Protein AF-A0A955UAY0-F1 (afdb_monomer_lite)

Sequence (227 aa):
MRVPITPDILQTLHHYRTRTGVGSIRLLKGKKDAPVYLTPKHIESWLSGRVKTAPHKHLEYVLDQWSHLPQWDFVSVTHEHVRDMQAQSTRTKVGPRVLLQTMPDKPDGLEHYTIEAWMSGRSRTARKDHLDCVLGCWSALPAANRVRYLKSGYREITKAQHDRLHALKAQSGLGPNAVMRGAKDAPSGLGSETIKGWMAGTIQSARPAHLHYVLNRWEALRKTPGA

Structure (mmCIF, N/CA/C/O backbone):
data_AF-A0A955UAY0-F1
#
_entry.id   AF-A0A955UAY0-F1
#
loop_
_atom_site.group_PDB
_atom_site.id
_atom_site.type_symbol
_atom_site.label_atom_id
_atom_site.label_alt_id
_atom_site.label_comp_id
_atom_site.label_asym_id
_atom_site.label_entity_id
_atom_site.label_seq_id
_atom_site.pdbx_PDB_ins_code
_atom_site.Cartn_x
_atom_site.Cartn_y
_atom_site.Cartn_z
_atom_site.occupancy
_atom_site.B_iso_or_equiv
_atom_site.auth_seq_id
_atom_site.auth_comp_id
_atom_site.auth_asym_id
_atom_site.auth_atom_id
_atom_site.pdbx_PDB_model_num
ATOM 1 N N . MET A 1 1 ? 23.868 -23.210 -25.122 1.00 94.75 1 MET A N 1
ATOM 2 C CA . MET A 1 1 ? 24.262 -22.305 -26.223 1.00 94.75 1 MET A CA 1
ATOM 3 C C . MET A 1 1 ? 24.063 -20.856 -25.789 1.00 94.75 1 MET A C 1
ATOM 5 O O . MET A 1 1 ? 23.019 -20.552 -25.213 1.00 94.75 1 MET A O 1
ATOM 9 N N . ARG A 1 2 ? 25.063 -19.989 -25.991 1.00 97.94 2 ARG A N 1
ATOM 10 C CA . ARG A 1 2 ? 24.933 -18.536 -25.783 1.00 97.94 2 ARG A CA 1
ATOM 11 C C . ARG A 1 2 ? 24.664 -17.868 -27.126 1.00 97.94 2 ARG A C 1
ATOM 13 O O . ARG A 1 2 ? 25.197 -18.320 -28.131 1.00 97.94 2 ARG A O 1
ATOM 20 N N . VAL A 1 3 ? 23.870 -16.808 -27.117 1.00 98.06 3 VAL A N 1
ATOM 21 C CA . VAL A 1 3 ? 23.545 -15.995 -28.293 1.00 98.06 3 VAL A CA 1
ATOM 22 C C . VAL A 1 3 ? 23.971 -14.546 -28.054 1.00 98.06 3 VAL A C 1
ATOM 24 O O . VAL A 1 3 ? 23.985 -14.105 -26.894 1.00 98.06 3 VAL A O 1
ATOM 27 N N . PRO A 1 4 ? 24.362 -13.808 -29.106 1.00 98.31 4 PRO A N 1
ATOM 28 C CA . PRO A 1 4 ? 24.635 -12.382 -28.994 1.00 98.31 4 PRO A CA 1
ATOM 29 C C . PRO A 1 4 ? 23.350 -11.610 -28.673 1.00 98.31 4 PRO A C 1
ATOM 31 O O . PRO A 1 4 ? 22.280 -11.917 -29.190 1.00 98.31 4 PRO A O 1
ATOM 34 N N . ILE A 1 5 ? 23.465 -10.592 -27.821 1.00 98.31 5 ILE A N 1
ATOM 35 C CA . ILE A 1 5 ? 22.396 -9.619 -27.578 1.00 98.31 5 ILE A CA 1
ATOM 36 C C . ILE A 1 5 ? 22.589 -8.515 -28.609 1.00 98.31 5 ILE A C 1
ATOM 38 O O . ILE A 1 5 ? 23.419 -7.623 -28.429 1.00 98.31 5 ILE A O 1
ATOM 42 N N . THR A 1 6 ? 21.889 -8.637 -29.731 1.00 98.19 6 THR A N 1
ATOM 43 C CA . THR A 1 6 ? 21.946 -7.654 -30.813 1.00 98.19 6 THR A CA 1
ATOM 44 C C . THR A 1 6 ? 21.265 -6.343 -30.392 1.00 98.19 6 THR A C 1
ATOM 46 O O . THR A 1 6 ? 20.475 -6.339 -29.440 1.00 98.19 6 THR A O 1
ATOM 49 N N . PRO A 1 7 ? 21.536 -5.224 -31.090 1.00 98.00 7 PRO A N 1
ATOM 50 C CA . PRO A 1 7 ? 20.822 -3.967 -30.863 1.00 98.00 7 PRO A CA 1
ATOM 51 C C . PRO A 1 7 ? 19.294 -4.116 -30.916 1.00 98.00 7 PRO A C 1
ATOM 53 O O . PRO A 1 7 ? 18.610 -3.567 -30.056 1.00 98.00 7 PRO A O 1
ATOM 56 N N . A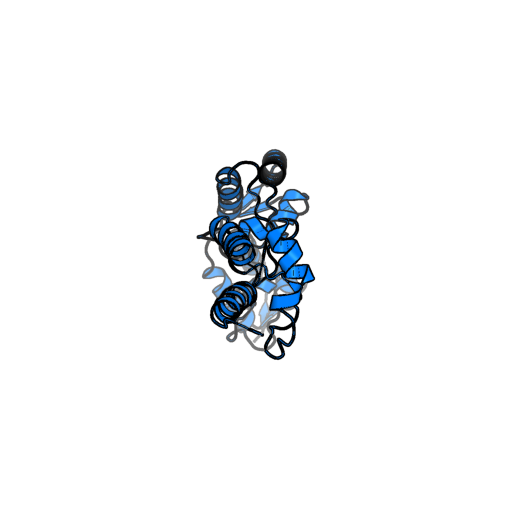SP A 1 8 ? 18.767 -4.930 -31.834 1.00 98.06 8 ASP A N 1
ATOM 57 C CA . ASP A 1 8 ? 17.320 -5.155 -31.987 1.00 98.06 8 ASP A CA 1
ATOM 58 C C . ASP A 1 8 ? 16.709 -5.875 -30.778 1.00 98.06 8 ASP A C 1
ATOM 60 O O . ASP A 1 8 ? 15.633 -5.518 -30.289 1.00 98.06 8 ASP A O 1
ATOM 64 N N . ILE A 1 9 ? 17.416 -6.870 -30.234 1.00 98.00 9 ILE A N 1
ATOM 65 C CA . ILE A 1 9 ? 16.999 -7.564 -29.009 1.00 98.00 9 ILE A CA 1
ATOM 66 C C . ILE A 1 9 ? 17.010 -6.580 -27.841 1.00 98.00 9 ILE A C 1
ATOM 68 O O . ILE A 1 9 ? 16.064 -6.541 -27.057 1.00 98.00 9 ILE A O 1
ATOM 72 N N . LEU A 1 10 ? 18.059 -5.763 -27.725 1.00 98.12 10 LEU A N 1
ATOM 73 C CA . LEU A 1 10 ? 18.156 -4.761 -26.670 1.00 98.12 10 LEU A CA 1
ATOM 74 C C . LEU A 1 10 ? 17.007 -3.745 -26.758 1.00 98.12 10 LEU A C 1
ATOM 76 O O . LEU A 1 10 ? 16.357 -3.463 -25.749 1.00 98.12 10 LEU A O 1
ATOM 80 N N . GLN A 1 11 ? 16.703 -3.260 -27.964 1.00 97.75 11 GLN A N 1
ATOM 81 C CA . GLN A 1 11 ? 15.564 -2.383 -28.224 1.00 97.75 11 GLN A CA 1
ATOM 82 C C . GLN A 1 11 ? 14.240 -3.054 -27.841 1.00 97.75 11 GLN A C 1
ATOM 84 O O . GLN A 1 11 ? 13.404 -2.424 -27.197 1.00 97.75 11 GLN A O 1
ATOM 89 N N . THR A 1 12 ? 14.073 -4.340 -28.152 1.00 97.94 12 THR A N 1
ATOM 90 C CA . THR A 1 12 ? 12.886 -5.127 -27.784 1.00 97.94 12 THR A CA 1
ATOM 91 C C . THR A 1 12 ? 12.732 -5.250 -26.263 1.00 97.94 12 THR A C 1
ATOM 93 O O . THR A 1 12 ? 11.644 -5.036 -25.727 1.00 97.94 12 THR A O 1
ATOM 96 N N . LEU A 1 13 ? 13.819 -5.528 -25.533 1.00 97.88 13 LEU A N 1
ATOM 97 C CA . LEU A 1 13 ? 13.803 -5.597 -24.066 1.00 97.88 13 LEU A CA 1
ATOM 98 C C . LEU A 1 13 ? 13.435 -4.237 -23.449 1.00 97.88 13 LEU A C 1
ATOM 100 O O . LEU A 1 13 ? 12.614 -4.173 -22.531 1.00 97.88 13 LEU A O 1
ATOM 104 N N . HIS A 1 14 ? 13.997 -3.138 -23.967 1.00 97.69 14 HIS A N 1
ATOM 105 C CA . HIS A 1 14 ? 13.626 -1.787 -23.537 1.00 97.69 14 HIS A CA 1
ATOM 106 C C . HIS A 1 14 ? 12.174 -1.452 -23.869 1.00 97.69 14 HIS A C 1
ATOM 108 O O . HIS A 1 14 ? 11.482 -0.886 -23.024 1.00 97.69 14 HIS A O 1
ATOM 114 N N . HIS A 1 15 ? 11.699 -1.826 -25.057 1.00 96.19 15 HIS A N 1
ATOM 115 C CA . HIS A 1 15 ? 10.312 -1.640 -25.459 1.00 96.19 15 HIS A CA 1
ATOM 116 C C . HIS A 1 15 ? 9.367 -2.324 -24.469 1.00 96.19 15 HIS A C 1
ATOM 118 O O . HIS A 1 15 ? 8.485 -1.665 -23.923 1.00 96.19 15 HIS A O 1
ATOM 124 N N . TYR A 1 16 ? 9.589 -3.604 -24.153 1.00 97.56 16 TYR A N 1
ATOM 125 C CA . TYR A 1 16 ? 8.761 -4.312 -23.179 1.00 97.56 16 TYR A CA 1
ATOM 126 C C . TYR A 1 16 ? 8.840 -3.713 -21.780 1.00 97.56 16 TYR A C 1
ATOM 128 O O . TYR A 1 16 ? 7.804 -3.526 -21.137 1.00 97.56 16 TYR A O 1
ATOM 136 N N . ARG A 1 17 ? 10.042 -3.360 -21.311 1.00 95.31 17 ARG A N 1
ATOM 137 C CA . ARG A 1 17 ? 10.220 -2.708 -20.008 1.00 95.31 17 ARG A CA 1
ATOM 138 C C . ARG A 1 17 ? 9.452 -1.391 -19.927 1.00 95.31 17 ARG A C 1
ATOM 140 O O . ARG A 1 17 ? 8.858 -1.119 -18.892 1.00 95.31 17 ARG A O 1
ATOM 147 N N . THR A 1 18 ? 9.449 -0.590 -20.987 1.00 92.50 18 THR A N 1
ATOM 148 C CA . THR A 1 18 ? 8.735 0.693 -21.025 1.00 92.50 18 THR A CA 1
ATOM 149 C C . THR A 1 18 ? 7.226 0.492 -21.164 1.00 92.50 18 THR A C 1
ATOM 151 O O . THR A 1 18 ? 6.476 1.036 -20.362 1.00 92.50 18 THR A O 1
ATOM 154 N N . ARG A 1 19 ? 6.778 -0.344 -22.112 1.00 94.12 19 ARG A N 1
ATOM 155 C CA . ARG A 1 19 ? 5.358 -0.653 -22.377 1.00 94.12 19 ARG A CA 1
ATOM 156 C C . ARG A 1 19 ? 4.644 -1.217 -21.151 1.00 94.12 19 ARG A C 1
ATOM 158 O O . ARG A 1 19 ? 3.477 -0.923 -20.909 1.00 94.12 19 ARG A O 1
ATOM 165 N N . THR A 1 20 ? 5.345 -2.063 -20.403 1.00 94.56 20 THR A N 1
ATOM 166 C CA . THR A 1 20 ? 4.789 -2.749 -19.235 1.00 94.56 20 THR A CA 1
ATOM 167 C C . THR A 1 20 ? 5.208 -2.084 -17.933 1.00 94.56 20 THR A C 1
ATOM 169 O O . THR A 1 20 ? 4.676 -2.429 -16.904 1.00 94.56 20 THR A O 1
ATOM 172 N N . GLY A 1 21 ? 6.212 -1.210 -17.876 1.00 91.12 21 GLY A N 1
ATOM 173 C CA . GLY A 1 21 ? 6.780 -0.720 -16.607 1.00 91.12 21 GLY A CA 1
ATOM 174 C C . GLY A 1 21 ? 7.207 -1.804 -15.597 1.00 91.12 21 GLY A C 1
ATOM 175 O O . GLY A 1 21 ? 7.465 -1.490 -14.432 1.00 91.12 21 GLY A O 1
ATOM 176 N N . VAL A 1 22 ? 7.285 -3.081 -15.994 1.00 93.81 22 VAL A N 1
ATOM 177 C CA . VAL A 1 22 ? 7.706 -4.189 -15.130 1.00 93.81 22 VAL A CA 1
ATOM 178 C C . VAL A 1 22 ? 9.213 -4.357 -15.240 1.00 93.81 22 VAL A C 1
ATOM 180 O O . VAL A 1 22 ? 9.737 -4.777 -16.269 1.00 93.81 22 VAL A O 1
ATOM 183 N N . GLY A 1 23 ? 9.917 -4.044 -14.151 1.00 95.06 23 GLY A N 1
ATOM 184 C CA . GLY A 1 23 ? 11.354 -4.291 -14.028 1.00 95.06 23 GLY A CA 1
ATOM 185 C C . GLY A 1 23 ? 11.700 -5.773 -13.846 1.00 95.06 23 GLY A C 1
ATOM 186 O O . GLY A 1 23 ? 10.857 -6.586 -13.461 1.00 95.06 23 GLY A O 1
ATOM 187 N N . SER A 1 24 ? 12.976 -6.106 -14.045 1.00 97.62 24 SER A N 1
ATOM 188 C CA . SER A 1 24 ? 13.511 -7.476 -13.972 1.00 97.62 24 SER A CA 1
ATOM 189 C C . SER A 1 24 ? 13.177 -8.222 -12.670 1.00 97.62 24 SER A C 1
ATOM 191 O O . SER A 1 24 ? 12.874 -9.413 -12.697 1.00 97.62 24 SER A O 1
ATOM 193 N N . ILE A 1 25 ? 13.186 -7.525 -11.526 1.00 96.88 25 ILE A N 1
ATOM 194 C CA . ILE A 1 25 ? 12.847 -8.109 -10.219 1.00 96.88 25 ILE A CA 1
ATOM 195 C C . ILE A 1 25 ? 11.391 -8.578 -10.203 1.00 96.88 25 ILE A C 1
ATOM 197 O O . ILE A 1 25 ? 11.118 -9.708 -9.808 1.00 96.88 25 ILE A O 1
ATOM 201 N N . ARG A 1 26 ? 10.455 -7.722 -10.631 1.00 94.25 26 ARG A N 1
ATOM 202 C CA . ARG A 1 26 ? 9.021 -8.046 -10.627 1.00 94.25 26 ARG A CA 1
ATOM 203 C C . ARG A 1 26 ? 8.682 -9.080 -11.699 1.00 94.25 26 ARG A C 1
ATOM 205 O O . ARG A 1 26 ? 7.842 -9.927 -11.427 1.00 94.25 26 ARG A O 1
ATOM 212 N N . LEU A 1 27 ? 9.373 -9.064 -12.842 1.00 96.88 27 LEU A N 1
ATOM 213 C CA . LEU A 1 27 ? 9.208 -10.067 -13.899 1.00 96.88 27 LEU A CA 1
ATOM 214 C C . LEU A 1 27 ? 9.460 -11.495 -13.388 1.00 96.88 27 LEU A C 1
ATOM 216 O O . LEU A 1 27 ? 8.712 -12.410 -13.717 1.00 96.88 27 LEU A O 1
ATOM 220 N N . LEU A 1 28 ? 10.495 -11.683 -12.561 1.00 97.56 28 LEU A N 1
ATOM 221 C CA . LEU A 1 28 ? 10.885 -13.003 -12.047 1.00 97.56 28 LEU A CA 1
ATOM 222 C C . LEU A 1 28 ? 10.271 -13.351 -10.680 1.00 97.56 28 LEU A C 1
ATOM 224 O O . LEU A 1 28 ? 10.412 -14.481 -10.209 1.00 97.56 28 LEU A O 1
ATOM 228 N N . LYS A 1 29 ? 9.609 -12.404 -10.006 1.00 96.31 29 LYS A N 1
ATOM 229 C CA . LYS A 1 29 ? 9.108 -12.601 -8.639 1.00 96.31 29 LYS A CA 1
ATOM 230 C C . LYS A 1 29 ? 8.057 -13.717 -8.603 1.00 96.31 29 LYS A C 1
ATOM 232 O O . LYS A 1 29 ? 6.986 -13.588 -9.182 1.00 96.31 29 LYS A O 1
ATOM 237 N N . GLY A 1 30 ? 8.355 -14.791 -7.868 1.00 94.50 30 GLY A N 1
ATOM 238 C CA . GLY A 1 30 ? 7.434 -15.914 -7.641 1.00 94.50 30 GLY A CA 1
ATOM 239 C C . GLY A 1 30 ? 7.331 -16.928 -8.787 1.00 94.50 30 GLY A C 1
ATOM 240 O O . GLY A 1 30 ? 6.537 -17.861 -8.685 1.00 94.50 30 GLY A O 1
ATOM 241 N N . LYS A 1 31 ? 8.126 -16.783 -9.854 1.00 96.31 31 LYS A N 1
ATOM 242 C CA . LYS A 1 31 ? 8.134 -17.698 -11.003 1.00 96.31 31 LYS A CA 1
ATOM 243 C C . LYS A 1 31 ? 8.990 -18.930 -10.707 1.00 96.31 31 LYS A C 1
ATOM 245 O O . LYS A 1 31 ? 10.198 -18.810 -10.512 1.00 96.31 31 LYS A O 1
ATOM 250 N N . LYS A 1 32 ? 8.359 -20.107 -10.629 1.00 96.56 32 LYS A N 1
ATOM 251 C CA . LYS A 1 32 ? 9.036 -21.394 -10.351 1.00 96.56 32 LYS A CA 1
ATOM 252 C C . LYS A 1 32 ? 9.636 -22.033 -11.606 1.00 96.56 32 LYS A C 1
ATOM 254 O O . LYS A 1 32 ? 10.523 -22.867 -11.501 1.00 96.56 32 LYS A O 1
ATOM 259 N N . ASP A 1 33 ? 9.133 -21.634 -12.763 1.00 97.50 33 ASP A N 1
ATOM 260 C CA . ASP A 1 33 ? 9.514 -22.052 -14.109 1.00 97.50 33 ASP A CA 1
ATOM 261 C C . ASP A 1 33 ? 10.692 -21.248 -14.685 1.00 97.50 33 ASP A C 1
ATOM 263 O O . ASP A 1 33 ? 11.147 -21.521 -15.795 1.00 97.50 33 ASP A O 1
ATOM 267 N N . ALA A 1 34 ? 11.221 -20.279 -13.929 1.00 97.88 34 ALA A N 1
ATOM 268 C CA . ALA A 1 34 ? 12.379 -19.505 -14.349 1.00 97.88 34 ALA A CA 1
ATOM 269 C C . ALA A 1 34 ? 13.600 -20.421 -14.594 1.00 97.88 34 ALA A C 1
ATOM 271 O O . ALA A 1 34 ? 13.923 -21.250 -13.736 1.00 97.88 34 ALA A O 1
ATOM 272 N N . PRO A 1 35 ? 14.322 -20.259 -15.723 1.00 97.94 35 PRO A N 1
ATOM 273 C CA . PRO A 1 35 ? 15.532 -21.021 -16.004 1.00 97.94 35 PRO A CA 1
ATOM 274 C C . PRO A 1 35 ? 16.543 -20.966 -14.854 1.00 97.94 35 PRO A C 1
ATOM 276 O O . PRO A 1 35 ? 16.760 -19.914 -14.247 1.00 97.94 35 PRO A O 1
ATOM 279 N N . VAL A 1 36 ? 17.197 -22.098 -14.576 1.00 97.00 36 VAL A N 1
ATOM 280 C CA . VAL A 1 36 ? 18.181 -22.204 -13.488 1.00 97.00 36 VAL A CA 1
ATOM 281 C C . VAL A 1 36 ? 19.265 -21.134 -13.660 1.00 97.00 36 VAL A C 1
ATOM 283 O O . VAL A 1 36 ? 19.801 -20.942 -14.750 1.00 97.00 36 VAL A O 1
ATOM 286 N N . TYR A 1 37 ? 19.585 -20.428 -12.574 1.00 97.19 37 TYR A N 1
ATOM 287 C CA . TYR A 1 37 ? 20.539 -19.309 -12.530 1.00 97.19 37 TYR A CA 1
ATOM 288 C C . TYR A 1 37 ? 20.111 -18.025 -13.257 1.00 97.19 37 TYR A C 1
ATOM 290 O O . TYR A 1 37 ? 20.871 -17.052 -13.260 1.00 97.19 37 TYR A O 1
ATOM 298 N N . LEU A 1 38 ? 18.915 -17.943 -13.844 1.00 98.19 38 LEU A N 1
ATOM 299 C CA . LEU A 1 38 ? 18.382 -16.655 -14.276 1.00 98.19 38 LEU A CA 1
ATOM 300 C C . LEU A 1 38 ? 18.074 -15.796 -13.041 1.00 98.19 38 LEU A C 1
ATOM 302 O O . LEU A 1 38 ? 17.360 -16.208 -12.134 1.00 98.19 38 LEU A O 1
ATOM 306 N N . THR A 1 39 ? 18.624 -14.584 -12.998 1.00 98.19 39 THR A N 1
ATOM 307 C CA . THR A 1 39 ? 18.418 -13.641 -11.892 1.00 98.19 39 THR A CA 1
ATOM 308 C C . THR A 1 39 ? 18.090 -12.263 -12.460 1.00 98.19 39 THR A C 1
ATOM 310 O O . THR A 1 39 ? 18.479 -11.974 -13.597 1.00 98.19 39 THR A O 1
ATOM 313 N N . PRO A 1 40 ? 17.450 -11.366 -11.687 1.00 98.38 40 PRO A N 1
ATOM 314 C CA . PRO A 1 40 ? 17.176 -10.005 -12.144 1.00 98.38 40 PRO A CA 1
ATOM 315 C C . PRO A 1 40 ? 18.438 -9.251 -12.591 1.00 98.38 40 PRO A C 1
ATOM 317 O O . PRO A 1 40 ? 18.415 -8.519 -13.576 1.00 98.38 40 PRO A O 1
ATOM 320 N N . LYS A 1 41 ? 19.579 -9.497 -11.929 1.00 98.31 41 LYS A N 1
ATOM 321 C CA . LYS A 1 41 ? 20.871 -8.876 -12.260 1.00 98.31 41 LYS A CA 1
ATOM 322 C C . LYS A 1 41 ? 21.360 -9.239 -13.665 1.00 98.31 41 LYS A C 1
ATOM 324 O O . LYS A 1 41 ? 21.996 -8.407 -14.311 1.00 98.31 41 LYS A O 1
ATOM 329 N N . HIS A 1 42 ? 21.067 -10.452 -14.143 1.00 98.56 42 HIS A N 1
ATOM 330 C CA . HIS A 1 42 ? 21.377 -10.842 -15.519 1.00 98.56 42 HIS A CA 1
ATOM 331 C C . HIS A 1 42 ? 20.609 -9.967 -16.511 1.00 98.56 42 HIS A C 1
ATOM 333 O O . HIS A 1 42 ? 21.224 -9.370 -17.388 1.00 98.56 42 HIS A O 1
ATOM 339 N N . ILE A 1 43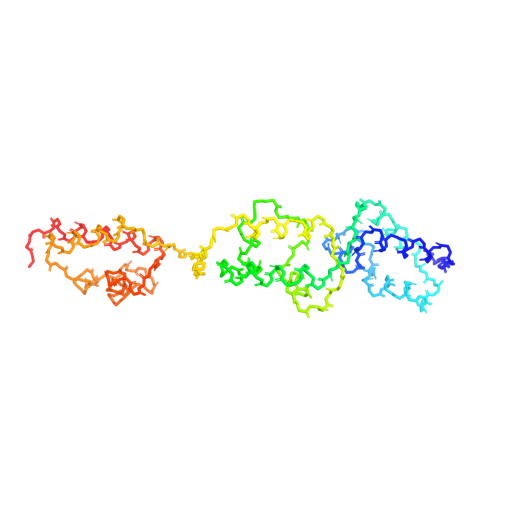 ? 19.302 -9.810 -16.294 1.00 98.50 43 ILE A N 1
ATOM 340 C CA . ILE A 1 43 ? 18.423 -9.000 -17.143 1.00 98.50 43 ILE A CA 1
ATOM 341 C C . ILE A 1 43 ? 18.850 -7.526 -17.132 1.00 98.50 43 ILE A C 1
ATOM 343 O O . ILE A 1 43 ? 18.982 -6.926 -18.195 1.00 98.50 43 ILE A O 1
ATOM 347 N N . GLU A 1 44 ? 19.143 -6.946 -15.962 1.00 98.31 44 GLU A N 1
ATOM 348 C CA . GLU A 1 44 ? 19.646 -5.563 -15.891 1.00 98.31 44 GLU A CA 1
ATOM 349 C C . GLU A 1 44 ? 20.996 -5.398 -16.602 1.00 98.31 44 GLU A C 1
ATOM 351 O O . GLU A 1 44 ? 21.228 -4.380 -17.245 1.00 98.31 44 GLU A O 1
ATOM 356 N N . SER A 1 45 ? 21.878 -6.402 -16.544 1.00 98.31 45 SER A N 1
ATOM 357 C CA . SER A 1 45 ? 23.169 -6.351 -17.248 1.00 98.31 45 SER A CA 1
ATOM 358 C C . SER A 1 45 ? 23.019 -6.426 -18.772 1.00 98.31 45 SER A C 1
ATOM 360 O O . SER A 1 45 ? 23.876 -5.907 -19.489 1.00 98.31 45 SER A O 1
ATOM 362 N N . TRP A 1 46 ? 21.957 -7.071 -19.268 1.00 98.31 46 TRP A N 1
ATOM 363 C CA . TRP A 1 46 ? 21.594 -7.064 -20.687 1.00 98.31 46 TRP A CA 1
ATOM 364 C C . TRP A 1 46 ? 21.028 -5.707 -21.090 1.00 98.31 46 TRP A C 1
ATOM 366 O O . TRP A 1 46 ? 21.531 -5.102 -22.027 1.00 98.31 46 TRP A O 1
ATOM 376 N N . LEU A 1 47 ? 20.050 -5.199 -20.331 1.00 98.06 47 LEU A N 1
ATOM 377 C CA . LEU A 1 47 ? 19.425 -3.890 -20.549 1.00 98.06 47 LEU A CA 1
ATOM 378 C C . LEU A 1 47 ? 20.428 -2.733 -20.483 1.00 98.06 47 LEU A C 1
ATOM 380 O O . LEU A 1 47 ? 20.263 -1.736 -21.170 1.00 98.06 47 LEU A O 1
ATOM 384 N N . SER A 1 48 ? 21.480 -2.843 -19.672 1.00 97.44 48 SER A N 1
ATOM 385 C CA . SER A 1 48 ? 22.528 -1.821 -19.612 1.00 97.44 48 SER A CA 1
ATOM 386 C C . SER A 1 48 ? 23.574 -1.955 -20.727 1.00 97.44 48 SER A C 1
ATOM 388 O O . SER A 1 48 ? 24.546 -1.203 -20.730 1.00 97.44 48 SER A O 1
ATOM 390 N N . GLY A 1 49 ? 23.483 -2.980 -21.583 1.00 96.81 49 GLY A N 1
ATOM 391 C CA . GLY A 1 49 ? 24.491 -3.304 -22.597 1.00 96.81 49 GLY A CA 1
ATOM 392 C C . GLY A 1 49 ? 25.849 -3.761 -22.039 1.00 96.81 49 GLY A C 1
ATOM 393 O O . GLY A 1 49 ? 26.801 -3.933 -22.800 1.00 96.81 49 GLY A O 1
ATOM 394 N N . ARG A 1 50 ? 25.970 -3.977 -20.717 1.00 97.88 50 ARG A N 1
ATOM 395 C CA . ARG A 1 50 ? 27.233 -4.393 -20.074 1.00 97.88 50 ARG A CA 1
ATOM 396 C C . ARG A 1 50 ? 27.627 -5.807 -20.497 1.00 97.88 50 ARG A C 1
ATOM 398 O O . ARG A 1 50 ? 28.812 -6.111 -20.610 1.00 97.88 50 ARG A O 1
ATOM 405 N N . VAL A 1 51 ? 26.642 -6.674 -20.715 1.00 97.88 51 VAL A N 1
ATOM 406 C CA . VAL A 1 51 ? 26.840 -8.050 -21.179 1.00 97.88 51 VAL A CA 1
ATOM 407 C C . VAL A 1 51 ? 26.319 -8.175 -22.608 1.00 97.88 51 VAL A C 1
ATOM 409 O O . VAL A 1 51 ? 25.155 -7.897 -22.861 1.00 97.88 51 VAL A O 1
ATOM 412 N N . LYS A 1 52 ? 27.173 -8.643 -23.528 1.00 98.19 52 LYS A N 1
ATOM 413 C CA . LYS A 1 52 ? 26.863 -8.753 -24.968 1.00 98.19 52 LYS A CA 1
ATOM 414 C C . LYS A 1 52 ? 26.354 -10.130 -25.407 1.00 98.19 52 LYS A C 1
ATOM 416 O O . LYS A 1 52 ? 26.029 -10.317 -26.573 1.00 98.19 52 LYS A O 1
ATOM 421 N N . THR A 1 53 ? 26.313 -11.114 -24.505 1.00 98.38 53 THR A N 1
ATOM 422 C CA . THR A 1 53 ? 25.813 -12.467 -24.803 1.00 98.38 53 THR A CA 1
ATOM 423 C C . THR A 1 53 ? 25.002 -13.037 -23.643 1.00 98.38 53 THR A C 1
ATOM 425 O O . THR A 1 53 ? 25.387 -12.894 -22.480 1.00 98.38 53 THR A O 1
ATOM 428 N N . ALA A 1 54 ? 23.929 -13.762 -23.941 1.00 98.19 54 ALA A N 1
ATOM 429 C CA . ALA A 1 54 ? 23.091 -14.436 -22.948 1.00 98.19 54 ALA A CA 1
ATOM 430 C C . ALA A 1 54 ? 22.900 -15.918 -23.306 1.00 98.19 54 ALA A C 1
ATOM 432 O O . ALA A 1 54 ? 22.952 -16.273 -24.485 1.00 98.19 54 ALA A O 1
ATOM 433 N N . PRO A 1 55 ? 22.677 -16.816 -22.329 1.00 98.44 55 PRO A N 1
ATOM 434 C CA . PRO A 1 55 ? 22.138 -18.139 -22.625 1.00 98.44 55 PRO A CA 1
ATOM 435 C C . PRO A 1 55 ? 20.816 -18.005 -23.390 1.00 98.44 55 PRO A C 1
ATOM 437 O O . PRO A 1 55 ? 19.925 -17.287 -22.943 1.00 98.44 55 PRO A O 1
ATOM 440 N N . HIS A 1 56 ? 20.686 -18.708 -24.517 1.00 98.06 56 HIS A N 1
ATOM 441 C CA . HIS A 1 56 ? 19.530 -18.585 -25.414 1.00 98.06 56 HIS A CA 1
ATOM 442 C C . HIS A 1 56 ? 18.190 -18.770 -24.685 1.00 98.06 56 HIS A C 1
ATOM 444 O O . HIS A 1 56 ? 17.367 -17.861 -24.683 1.00 98.06 56 HIS A O 1
ATOM 450 N N . LYS A 1 57 ? 18.061 -19.865 -23.920 1.00 98.12 57 LYS A N 1
ATOM 451 C CA . LYS A 1 57 ? 16.870 -20.180 -23.114 1.00 98.12 57 LYS A CA 1
ATOM 452 C C . LYS A 1 57 ? 16.487 -19.086 -22.113 1.00 98.12 57 LYS A C 1
ATOM 454 O O . LYS A 1 57 ? 15.319 -18.924 -21.793 1.00 98.12 57 LYS A O 1
ATOM 459 N N . HIS A 1 58 ? 17.466 -18.355 -21.575 1.00 98.56 58 HIS A N 1
ATOM 460 C CA . HIS A 1 58 ? 17.183 -17.289 -20.613 1.00 98.56 58 HIS A CA 1
ATOM 461 C C . HIS A 1 58 ? 16.579 -16.073 -21.308 1.00 98.56 58 HIS A C 1
ATOM 463 O O . HIS A 1 58 ? 15.677 -15.439 -20.770 1.00 98.56 58 HIS A O 1
ATOM 469 N N . LEU A 1 59 ? 17.102 -15.743 -22.487 1.00 98.38 59 LEU A N 1
ATOM 470 C CA . LEU A 1 59 ? 16.639 -14.610 -23.268 1.00 98.38 59 LEU A CA 1
ATOM 471 C C . LEU A 1 59 ? 15.234 -14.862 -23.823 1.00 98.38 59 LEU A C 1
ATOM 473 O O . LEU A 1 59 ? 14.375 -14.000 -23.675 1.00 98.38 59 LEU A O 1
ATOM 477 N N . GLU A 1 60 ? 14.995 -16.054 -24.379 1.00 98.38 60 GLU A N 1
ATOM 478 C CA . GLU A 1 60 ? 13.669 -16.482 -24.846 1.00 98.38 60 GLU A CA 1
ATOM 479 C C . GLU A 1 60 ? 12.636 -16.416 -23.726 1.00 98.38 60 GLU A C 1
ATOM 481 O O . GLU A 1 60 ? 11.615 -15.760 -23.885 1.00 98.38 60 GLU A O 1
ATOM 486 N N . TYR A 1 61 ? 12.942 -17.003 -22.564 1.00 98.44 61 TYR A N 1
ATOM 487 C CA . TYR A 1 61 ? 12.051 -16.960 -21.407 1.00 98.44 61 TYR A CA 1
ATOM 488 C C . TYR A 1 61 ? 11.707 -15.523 -20.992 1.00 98.44 61 TYR A C 1
ATOM 490 O O . TYR A 1 61 ? 10.555 -15.209 -20.725 1.00 98.44 61 TYR A O 1
ATOM 498 N N . VAL A 1 62 ? 12.690 -14.620 -20.934 1.00 98.44 62 VAL A N 1
ATOM 499 C CA . VAL A 1 62 ? 12.449 -13.230 -20.515 1.00 98.44 62 VAL A CA 1
ATOM 500 C C . VAL A 1 62 ? 11.589 -12.469 -21.522 1.00 98.44 62 VAL A C 1
ATOM 502 O O . VAL A 1 62 ? 10.696 -11.729 -21.109 1.00 98.44 62 VAL A O 1
ATOM 505 N N . LEU A 1 63 ? 11.838 -12.656 -22.819 1.00 98.31 63 LEU A N 1
ATOM 506 C CA . LEU A 1 63 ? 11.033 -12.051 -23.880 1.00 98.31 63 LEU A CA 1
ATOM 507 C C . LEU A 1 63 ? 9.597 -12.584 -23.862 1.00 98.31 63 LEU A C 1
ATOM 509 O O . LEU A 1 63 ? 8.665 -11.786 -23.910 1.00 98.31 63 LEU A O 1
ATOM 513 N N . ASP A 1 64 ? 9.436 -13.898 -23.712 1.00 98.31 64 ASP A N 1
ATOM 514 C CA . ASP A 1 64 ? 8.143 -14.568 -23.586 1.00 98.31 64 ASP A CA 1
ATOM 515 C C . ASP A 1 64 ? 7.362 -14.078 -22.356 1.00 98.31 64 ASP A C 1
ATOM 517 O O . ASP A 1 64 ? 6.209 -13.661 -22.453 1.00 98.31 64 ASP A O 1
ATOM 521 N N . GLN A 1 65 ? 7.993 -14.018 -21.180 1.00 98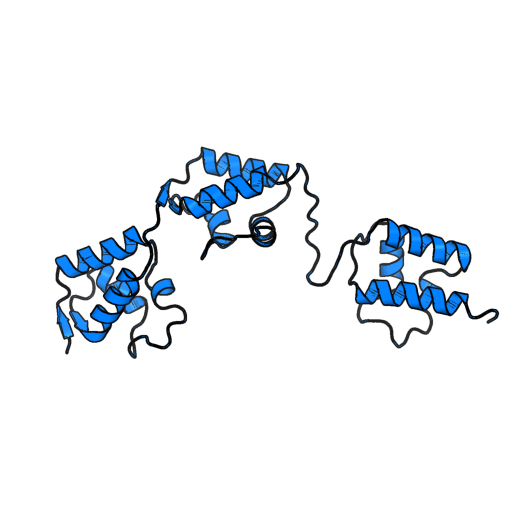.19 65 GLN A N 1
ATOM 522 C CA . GLN A 1 65 ? 7.309 -13.527 -19.982 1.00 98.19 65 GLN A CA 1
ATOM 523 C C . GLN A 1 65 ? 6.865 -12.066 -20.126 1.00 98.19 65 GLN A C 1
ATOM 525 O O . GLN A 1 65 ? 5.786 -11.708 -19.656 1.00 98.19 65 GLN A O 1
ATOM 530 N N . TRP A 1 66 ? 7.662 -11.212 -20.773 1.00 97.62 66 TRP A N 1
ATOM 531 C CA . TRP A 1 66 ? 7.293 -9.814 -21.002 1.00 97.62 66 TRP A CA 1
ATOM 532 C C . TRP A 1 66 ? 6.228 -9.627 -22.087 1.00 97.62 66 TRP A C 1
ATOM 534 O O . TRP A 1 66 ? 5.420 -8.700 -21.973 1.00 97.62 66 TRP A O 1
ATOM 544 N N . SER A 1 67 ? 6.203 -10.467 -23.125 1.00 97.12 67 SER A N 1
ATOM 545 C CA . SER A 1 67 ? 5.195 -10.374 -24.188 1.00 97.12 67 SER A CA 1
ATOM 546 C C . SER A 1 67 ? 3.790 -10.662 -23.666 1.00 97.12 67 SER A C 1
ATOM 548 O O . SER A 1 67 ? 2.838 -10.023 -24.105 1.00 97.12 67 SER A O 1
ATOM 550 N N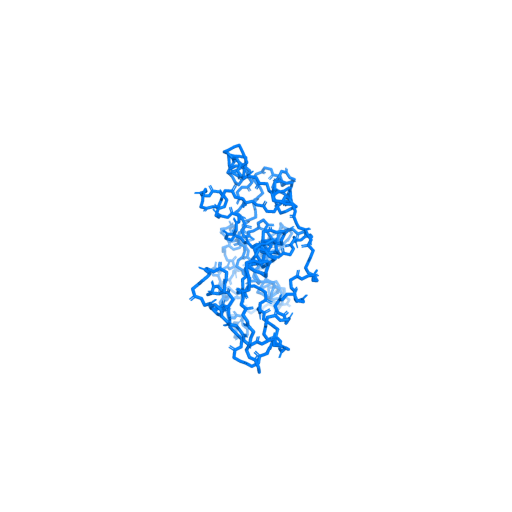 . HIS A 1 68 ? 3.670 -11.539 -22.668 1.00 97.00 68 HIS A N 1
ATOM 551 C CA . HIS A 1 68 ? 2.401 -11.871 -22.015 1.00 97.00 68 HIS A CA 1
ATOM 552 C C . HIS A 1 68 ? 1.892 -10.807 -21.033 1.00 97.00 68 HIS A C 1
ATOM 554 O O . HIS A 1 68 ? 0.762 -10.905 -20.553 1.00 97.00 68 HIS A O 1
ATOM 560 N N . LEU A 1 69 ? 2.697 -9.791 -20.702 1.00 95.06 69 LEU A N 1
ATOM 561 C CA . LEU A 1 69 ? 2.245 -8.732 -19.806 1.00 95.06 69 LEU A CA 1
ATOM 562 C C . LEU A 1 69 ? 1.369 -7.705 -20.541 1.00 95.06 69 LEU A C 1
ATOM 564 O O . LEU A 1 69 ? 1.674 -7.317 -21.680 1.00 95.06 69 LEU A O 1
ATOM 568 N N . PRO A 1 70 ? 0.307 -7.213 -19.877 1.00 94.12 70 PRO A N 1
ATOM 569 C CA . PRO A 1 70 ? -0.551 -6.176 -20.430 1.00 94.12 70 PRO A CA 1
ATOM 570 C C . PRO A 1 70 ? 0.234 -4.887 -20.690 1.00 94.12 70 PRO A C 1
ATOM 572 O O . PRO A 1 70 ? 1.229 -4.583 -20.026 1.00 94.12 70 PRO A O 1
ATOM 575 N N . GLN A 1 71 ? -0.232 -4.121 -21.673 1.00 93.50 71 GLN A N 1
ATOM 576 C CA . GLN A 1 71 ? 0.220 -2.751 -21.871 1.00 93.50 71 GLN A CA 1
ATOM 577 C C . GLN A 1 71 ? -0.447 -1.857 -20.829 1.00 93.50 71 GLN A C 1
ATOM 579 O O . GLN A 1 71 ? -1.653 -1.962 -20.609 1.00 93.50 71 GLN A O 1
ATOM 584 N N . TRP A 1 72 ? 0.338 -0.990 -20.194 1.00 93.75 72 TRP A N 1
ATOM 585 C CA . TRP A 1 72 ? -0.184 -0.005 -19.255 1.00 93.75 72 TRP A CA 1
ATOM 586 C C . TRP A 1 72 ? 0.106 1.399 -19.749 1.00 93.75 72 TRP A C 1
ATOM 588 O O . TRP A 1 72 ? 1.191 1.681 -20.258 1.00 93.75 72 TRP A O 1
ATOM 598 N N . ASP A 1 73 ? -0.858 2.284 -19.534 1.00 95.44 73 ASP A N 1
ATOM 599 C CA . ASP A 1 73 ? -0.681 3.702 -19.791 1.00 95.44 73 ASP A CA 1
ATOM 600 C C . ASP A 1 73 ? 0.001 4.348 -18.593 1.00 95.44 73 ASP A C 1
ATOM 602 O O . ASP A 1 73 ? -0.428 4.189 -17.446 1.00 95.44 73 ASP A O 1
ATOM 606 N N . PHE A 1 74 ? 1.068 5.093 -18.860 1.00 95.06 74 PHE A N 1
ATOM 607 C CA . PHE A 1 74 ? 1.789 5.852 -17.850 1.00 95.06 74 PHE A CA 1
ATOM 608 C C . PHE A 1 74 ? 1.567 7.340 -18.068 1.00 95.06 74 PHE A C 1
ATOM 610 O O . PHE A 1 74 ? 1.671 7.845 -19.182 1.00 95.06 74 PHE A O 1
ATOM 617 N N . VAL A 1 75 ? 1.295 8.048 -16.979 1.00 96.88 75 VAL A N 1
ATOM 618 C CA . VAL A 1 75 ? 1.107 9.498 -16.964 1.00 96.88 75 VAL A CA 1
ATOM 619 C C . VAL A 1 75 ? 2.118 10.142 -16.031 1.00 96.88 75 VAL A C 1
ATOM 621 O O . VAL A 1 75 ? 2.620 9.518 -15.088 1.00 96.88 75 VAL A O 1
ATOM 624 N N . SER A 1 76 ? 2.429 11.409 -16.294 1.00 97.50 76 SER A N 1
ATOM 625 C CA . SER A 1 76 ? 3.250 12.186 -15.377 1.00 97.50 76 SER A CA 1
ATOM 626 C C . SER A 1 76 ? 2.447 12.553 -14.129 1.00 97.50 76 SER A C 1
ATOM 628 O O . SER A 1 76 ? 1.299 12.994 -14.203 1.00 97.50 76 SER A O 1
ATOM 630 N N . VAL A 1 77 ? 3.065 12.385 -12.964 1.00 97.94 77 VAL A N 1
ATOM 631 C CA . VAL A 1 77 ? 2.533 12.886 -11.697 1.00 97.94 77 VAL A CA 1
ATOM 632 C C . VAL A 1 77 ? 2.891 14.367 -11.607 1.00 97.94 77 VAL A C 1
ATOM 634 O O . VAL A 1 77 ? 4.028 14.720 -11.296 1.00 97.94 77 VAL A O 1
ATOM 637 N N . THR A 1 78 ? 1.931 15.233 -11.933 1.00 97.94 78 THR A N 1
ATOM 638 C CA . THR A 1 78 ? 2.089 16.690 -11.906 1.00 97.94 78 THR A CA 1
ATOM 639 C C . THR A 1 78 ? 2.071 17.230 -10.472 1.00 97.94 78 THR A C 1
ATOM 641 O O . THR A 1 78 ? 1.635 16.558 -9.535 1.00 97.94 78 THR A O 1
ATOM 644 N N . HIS A 1 79 ? 2.506 18.480 -10.292 1.00 97.56 79 HIS A N 1
ATOM 645 C CA . HIS A 1 79 ? 2.399 19.178 -9.004 1.00 97.56 79 HIS A CA 1
ATOM 646 C C . HIS A 1 79 ? 0.947 19.303 -8.524 1.00 97.56 79 HIS A C 1
ATOM 648 O O . HIS A 1 79 ? 0.694 19.250 -7.324 1.00 97.56 79 HIS A O 1
ATOM 654 N N . GLU A 1 80 ? -0.001 19.424 -9.454 1.00 97.81 80 GLU A N 1
ATOM 655 C CA . GLU A 1 80 ? -1.430 19.445 -9.153 1.00 97.81 80 GLU A CA 1
ATOM 656 C C . GLU A 1 80 ? -1.903 18.113 -8.568 1.00 97.81 80 GLU A C 1
ATOM 658 O O . GLU A 1 80 ? -2.482 18.111 -7.486 1.00 97.81 80 GLU A O 1
ATOM 663 N N . HIS A 1 81 ? -1.539 16.977 -9.176 1.00 98.25 81 HIS A N 1
ATOM 664 C CA . HIS A 1 81 ? -1.861 15.662 -8.610 1.00 98.25 81 HIS A CA 1
ATOM 665 C C . HIS A 1 81 ? -1.316 15.505 -7.181 1.00 98.25 81 HIS A C 1
ATOM 667 O O . HIS A 1 81 ? -2.002 14.986 -6.300 1.00 98.25 81 HIS A O 1
ATOM 673 N N . VAL A 1 82 ? -0.084 15.964 -6.931 1.00 98.44 82 VAL A N 1
ATOM 674 C CA . VAL A 1 82 ? 0.532 15.911 -5.595 1.00 98.44 82 VAL A CA 1
ATOM 675 C C . VAL A 1 82 ? -0.229 16.779 -4.597 1.00 98.44 82 VAL A C 1
ATOM 677 O O . VAL A 1 82 ? -0.565 16.296 -3.511 1.00 98.44 82 VAL A O 1
ATOM 680 N N . ARG A 1 83 ? -0.529 18.030 -4.965 1.00 97.88 83 ARG A N 1
ATOM 681 C CA . ARG A 1 83 ? -1.312 18.961 -4.143 1.00 97.88 83 ARG A CA 1
ATOM 682 C C . ARG A 1 83 ? -2.670 18.358 -3.796 1.00 97.88 83 ARG A C 1
ATOM 684 O O . ARG A 1 83 ? -3.067 18.387 -2.633 1.00 97.88 83 ARG A O 1
ATOM 691 N N . ASP A 1 84 ? -3.345 17.764 -4.771 1.00 97.69 84 ASP A N 1
ATOM 692 C CA . ASP A 1 84 ? -4.673 17.190 -4.592 1.00 97.69 84 ASP A CA 1
ATOM 693 C C . ASP A 1 84 ? -4.630 15.965 -3.669 1.00 97.69 84 ASP A C 1
ATOM 695 O O . ASP A 1 84 ? -5.392 15.902 -2.705 1.00 97.69 84 ASP A O 1
ATOM 699 N N . MET A 1 85 ? -3.682 15.037 -3.856 1.00 98.12 85 MET A N 1
ATOM 700 C CA . MET A 1 85 ? -3.489 13.906 -2.932 1.00 98.12 85 MET A CA 1
ATOM 701 C C . MET A 1 85 ? -3.201 14.370 -1.495 1.00 98.12 85 MET A C 1
ATOM 703 O O . MET A 1 85 ? -3.750 13.822 -0.536 1.00 98.12 85 MET A O 1
ATOM 707 N N . GLN A 1 86 ? -2.364 15.397 -1.318 1.00 97.62 86 GLN A N 1
ATOM 708 C CA . GLN A 1 86 ? -2.052 15.961 0.001 1.00 97.62 86 GLN A CA 1
ATOM 709 C C . GLN A 1 86 ? -3.267 16.648 0.639 1.00 97.62 86 GLN A C 1
ATOM 711 O O . GLN A 1 86 ? -3.528 16.457 1.833 1.00 97.62 86 GLN A O 1
ATOM 716 N N . ALA A 1 87 ? -4.044 17.397 -0.148 1.00 96.19 87 ALA A N 1
ATOM 717 C CA . ALA A 1 87 ? -5.278 18.031 0.298 1.00 96.19 87 ALA A CA 1
ATOM 718 C C . ALA A 1 87 ? -6.315 16.981 0.724 1.00 96.19 87 ALA A C 1
ATOM 720 O O . ALA A 1 87 ? -6.894 17.091 1.806 1.00 96.19 87 ALA A O 1
ATOM 721 N N . GLN A 1 88 ? -6.495 15.916 -0.063 1.00 96.25 88 GLN A N 1
ATOM 722 C CA . GLN A 1 88 ? -7.419 14.830 0.263 1.00 96.25 88 GLN A CA 1
ATOM 723 C C . GLN A 1 88 ? -6.982 14.044 1.501 1.00 96.25 88 GLN A C 1
ATOM 725 O O . GLN A 1 88 ? -7.798 13.809 2.395 1.00 96.25 88 GLN A O 1
ATOM 730 N N . SER A 1 89 ? -5.697 13.701 1.614 1.00 95.12 89 SER A N 1
ATOM 731 C CA . SER A 1 89 ? -5.133 13.076 2.817 1.00 95.12 89 SER A CA 1
ATOM 732 C C . SER A 1 89 ? -5.371 13.948 4.059 1.00 95.12 89 SER A C 1
ATOM 734 O O . SER A 1 89 ? -5.845 13.470 5.092 1.00 95.12 89 SER A O 1
ATOM 736 N N . THR A 1 90 ? -5.170 15.265 3.942 1.00 93.31 90 THR A N 1
ATOM 737 C CA . THR A 1 90 ? -5.400 16.222 5.037 1.00 93.31 90 THR A CA 1
ATOM 738 C C . THR A 1 90 ? -6.877 16.354 5.411 1.00 93.31 90 THR A C 1
ATOM 740 O O . THR A 1 90 ? -7.191 16.386 6.606 1.00 93.31 90 THR A O 1
ATOM 743 N N . ARG A 1 91 ? -7.777 16.420 4.420 1.00 93.56 91 ARG A N 1
ATOM 744 C CA . ARG A 1 91 ? -9.236 16.544 4.589 1.00 93.56 91 ARG A CA 1
ATOM 745 C C . ARG A 1 91 ? -9.839 15.300 5.233 1.00 93.56 91 ARG A C 1
ATOM 747 O O . ARG A 1 91 ? -10.684 15.401 6.119 1.00 93.56 91 ARG A O 1
ATOM 754 N N . THR A 1 92 ? -9.414 14.128 4.778 1.00 93.12 92 THR A N 1
ATOM 755 C CA . THR A 1 92 ? -9.965 12.835 5.207 1.00 93.12 92 THR A CA 1
ATOM 756 C C . THR A 1 92 ? -9.282 12.292 6.455 1.00 93.12 92 THR A C 1
ATOM 758 O O . THR A 1 92 ? -9.886 11.490 7.154 1.00 93.12 92 THR A O 1
ATOM 761 N N . LYS A 1 93 ? -8.048 12.733 6.748 1.00 91.56 93 LYS A N 1
ATOM 762 C CA . LYS A 1 93 ? -7.141 12.137 7.748 1.00 91.56 93 LYS A CA 1
ATOM 763 C C . LYS A 1 93 ? -6.801 10.669 7.453 1.00 91.56 93 LYS A C 1
ATOM 765 O O . LYS A 1 93 ? -6.407 9.930 8.352 1.00 91.56 93 LYS A O 1
ATOM 770 N N . VAL A 1 94 ? -6.920 10.253 6.190 1.00 92.12 94 VAL A N 1
ATOM 771 C CA . VAL A 1 94 ? -6.632 8.895 5.721 1.00 92.12 94 VAL A CA 1
ATOM 772 C C . VAL A 1 94 ? -5.334 8.898 4.921 1.00 92.12 94 VAL A C 1
ATOM 774 O O . VAL A 1 94 ? -5.264 9.469 3.834 1.00 92.12 94 VAL A O 1
ATOM 777 N N . GLY A 1 95 ? -4.310 8.230 5.455 1.00 94.62 95 GLY A N 1
ATOM 778 C CA . GLY A 1 95 ? -3.038 8.029 4.758 1.00 94.62 95 GLY A CA 1
ATOM 779 C C . GLY A 1 95 ? -3.094 6.906 3.707 1.00 94.62 95 GLY A C 1
ATOM 780 O O . GLY A 1 95 ? -4.016 6.086 3.735 1.00 94.62 95 GLY A O 1
ATOM 781 N N . PRO A 1 96 ? -2.077 6.794 2.828 1.00 97.06 96 PRO A N 1
ATOM 782 C CA . PRO A 1 96 ? -2.067 5.847 1.706 1.00 97.06 96 PRO A CA 1
ATOM 783 C C . PRO A 1 96 ? -2.315 4.383 2.082 1.00 97.06 96 PRO A C 1
ATOM 785 O O . PRO A 1 96 ? -3.035 3.665 1.392 1.00 97.06 96 PRO A O 1
ATOM 788 N N . ARG A 1 97 ? -1.745 3.925 3.204 1.00 95.69 97 ARG A N 1
ATOM 789 C CA . ARG A 1 97 ? -1.941 2.551 3.686 1.00 95.69 97 ARG A CA 1
ATOM 790 C C . ARG A 1 97 ? -3.401 2.263 4.029 1.00 95.69 97 ARG A C 1
ATOM 792 O O . ARG A 1 97 ? -3.906 1.212 3.653 1.00 95.69 97 ARG A O 1
ATOM 799 N N . VAL A 1 98 ? -4.050 3.177 4.748 1.00 91.81 98 VAL A N 1
ATOM 800 C CA . VAL A 1 98 ? -5.454 3.023 5.157 1.00 91.81 98 VAL A CA 1
ATOM 801 C C . VAL A 1 98 ? -6.363 3.155 3.940 1.00 91.81 98 VAL A C 1
ATOM 803 O O . VAL A 1 98 ? -7.265 2.341 3.784 1.00 91.81 98 VAL A O 1
ATOM 806 N N . LEU A 1 99 ? -6.066 4.094 3.034 1.00 95.00 99 LEU A N 1
ATOM 807 C CA . LEU A 1 99 ? -6.782 4.240 1.768 1.00 95.00 99 LEU A CA 1
ATOM 808 C C . LEU A 1 99 ? -6.836 2.904 1.012 1.00 95.00 99 LEU A C 1
ATOM 810 O O . LEU A 1 99 ? -7.919 2.418 0.699 1.00 95.00 99 LEU A O 1
ATOM 814 N N . LEU A 1 100 ? -5.679 2.267 0.803 1.00 95.56 100 LEU A N 1
ATOM 815 C CA . LEU A 1 100 ? -5.588 0.989 0.090 1.00 95.56 100 LEU A CA 1
ATOM 816 C C . LEU A 1 100 ? -6.298 -0.168 0.803 1.00 95.56 100 LEU A C 1
ATOM 818 O O . LEU A 1 100 ? -6.749 -1.093 0.139 1.00 95.56 100 LEU A O 1
ATOM 822 N N . GLN A 1 101 ? -6.397 -0.141 2.135 1.00 90.94 101 GLN A N 1
ATOM 823 C CA . GLN A 1 101 ? -7.154 -1.145 2.896 1.00 90.94 101 GLN A CA 1
ATOM 824 C C . GLN A 1 101 ? -8.668 -0.995 2.725 1.00 90.94 101 GLN A C 1
ATOM 826 O O . GLN A 1 101 ? -9.397 -1.960 2.935 1.00 90.94 101 GLN A O 1
ATOM 831 N N . THR A 1 102 ? -9.133 0.202 2.368 1.00 88.44 102 THR A N 1
ATOM 832 C CA . THR A 1 102 ? -10.553 0.503 2.143 1.00 88.44 102 THR A CA 1
ATOM 833 C C . THR A 1 102 ? -10.978 0.419 0.675 1.00 88.44 102 THR A C 1
ATOM 835 O O . THR A 1 102 ? -12.161 0.567 0.387 1.00 88.44 102 THR A O 1
ATOM 838 N N . MET A 1 103 ? -10.044 0.186 -0.252 1.00 93.19 103 MET A N 1
ATOM 839 C CA . MET A 1 103 ? -10.340 0.070 -1.682 1.00 93.19 103 MET A CA 1
ATOM 840 C C . MET A 1 103 ? -10.944 -1.306 -2.007 1.00 93.19 103 MET A C 1
ATOM 842 O O . MET A 1 103 ? -10.272 -2.307 -1.750 1.00 93.19 103 MET A O 1
ATOM 846 N N . PRO A 1 104 ? -12.156 -1.380 -2.593 1.00 86.38 104 PRO A N 1
ATOM 847 C CA . PRO A 1 104 ? -12.761 -2.656 -2.980 1.00 86.38 104 PRO A CA 1
ATOM 848 C C . PRO A 1 104 ? -11.983 -3.337 -4.116 1.00 86.38 104 PRO A C 1
ATOM 850 O O . PRO A 1 104 ? -11.642 -4.510 -4.002 1.00 86.38 104 PRO A O 1
ATOM 853 N N . ASP A 1 105 ? -11.599 -2.576 -5.144 1.00 91.81 105 ASP A N 1
ATOM 854 C CA . ASP A 1 105 ? -10.936 -3.085 -6.349 1.00 91.81 105 ASP A CA 1
ATOM 855 C C . ASP A 1 105 ? -9.528 -2.501 -6.486 1.00 91.81 105 ASP A C 1
ATOM 857 O O . ASP A 1 105 ? -9.238 -1.690 -7.366 1.00 91.81 105 ASP A O 1
ATOM 861 N N . LYS A 1 106 ? -8.635 -2.870 -5.560 1.00 95.19 106 LYS A N 1
ATOM 862 C CA . LYS A 1 106 ? -7.257 -2.362 -5.559 1.00 95.19 106 LYS A CA 1
ATOM 863 C C . LYS A 1 106 ? -6.502 -2.833 -6.820 1.00 95.19 106 LYS A C 1
ATOM 865 O O . LYS A 1 106 ? -6.282 -4.040 -6.955 1.00 95.19 106 LYS A O 1
ATOM 870 N N . PRO A 1 107 ? -6.000 -1.921 -7.677 1.00 94.44 107 PRO A N 1
ATOM 871 C CA . PRO A 1 107 ? -5.233 -2.294 -8.864 1.00 94.44 107 PRO A CA 1
ATOM 872 C C . PRO A 1 107 ? -3.986 -3.129 -8.543 1.00 94.44 107 PRO A C 1
ATOM 874 O O . PRO A 1 107 ? -3.296 -2.892 -7.543 1.00 94.44 107 PRO A O 1
ATOM 877 N N . ASP A 1 108 ? -3.651 -4.084 -9.418 1.00 90.88 108 ASP A N 1
ATOM 878 C CA . ASP A 1 108 ? -2.489 -4.954 -9.205 1.00 90.88 108 ASP A CA 1
ATOM 879 C C . ASP A 1 108 ? -1.175 -4.158 -9.129 1.00 90.88 108 ASP A C 1
ATOM 881 O O . ASP A 1 108 ? -0.875 -3.289 -9.956 1.00 90.88 108 ASP A O 1
ATOM 885 N N . GLY A 1 109 ? -0.360 -4.490 -8.128 1.00 90.81 109 GLY A N 1
ATOM 886 C CA . GLY A 1 109 ? 0.909 -3.830 -7.833 1.00 90.81 109 GLY A CA 1
ATOM 887 C C . GLY A 1 109 ? 0.812 -2.405 -7.299 1.00 90.81 109 GLY A C 1
ATOM 888 O O . GLY A 1 109 ? 1.854 -1.762 -7.173 1.00 90.81 109 GLY A O 1
ATOM 889 N N . LEU A 1 110 ? -0.385 -1.897 -6.993 1.00 95.62 110 LEU A N 1
ATOM 890 C CA . LEU A 1 110 ? -0.514 -0.657 -6.239 1.00 95.62 110 LEU A CA 1
ATOM 891 C C . LEU A 1 110 ? -0.253 -0.938 -4.752 1.00 95.62 110 LEU A C 1
ATOM 893 O O . LEU A 1 110 ? -0.967 -1.700 -4.086 1.00 95.62 110 LEU A O 1
ATOM 897 N N . GLU A 1 111 ? 0.799 -0.315 -4.231 1.00 96.12 111 GLU A N 1
ATOM 898 C CA . GLU A 1 111 ? 1.244 -0.439 -2.845 1.00 96.12 111 GLU A CA 1
ATOM 899 C C . GLU A 1 111 ? 1.394 0.953 -2.211 1.00 96.12 111 GLU A C 1
ATOM 901 O O . GLU A 1 111 ? 1.568 1.957 -2.901 1.00 96.12 111 GLU A O 1
ATOM 906 N N . HIS A 1 112 ? 1.298 1.038 -0.880 1.00 97.44 112 HIS A N 1
ATOM 907 C CA . HIS A 1 112 ? 1.239 2.325 -0.171 1.00 97.44 112 HIS A CA 1
ATOM 908 C C . HIS A 1 112 ? 2.486 3.189 -0.391 1.00 97.44 112 HIS A C 1
ATOM 910 O O . HIS A 1 112 ? 2.361 4.396 -0.579 1.00 97.44 112 HIS A O 1
ATOM 916 N N . TYR A 1 113 ? 3.672 2.577 -0.446 1.00 97.56 113 TYR A N 1
ATOM 917 C CA . TYR A 1 113 ? 4.916 3.300 -0.711 1.00 97.56 113 TYR A CA 1
ATOM 918 C C . TYR A 1 113 ? 4.971 3.889 -2.126 1.00 97.56 113 TYR A C 1
ATOM 920 O O . TYR A 1 113 ? 5.686 4.863 -2.344 1.00 97.56 113 TYR A O 1
ATOM 928 N N . THR A 1 114 ? 4.224 3.333 -3.089 1.00 96.69 114 THR A N 1
ATOM 929 C CA . THR A 1 114 ? 4.109 3.892 -4.443 1.00 96.69 114 THR A CA 1
ATOM 930 C C . THR A 1 114 ? 3.397 5.240 -4.383 1.00 96.69 114 THR A C 1
ATOM 932 O O . THR A 1 114 ? 3.891 6.227 -4.923 1.00 96.69 114 THR A O 1
ATOM 935 N N . ILE A 1 115 ? 2.290 5.304 -3.639 1.00 98.25 115 ILE A N 1
ATOM 936 C CA . ILE A 1 115 ? 1.532 6.539 -3.414 1.00 98.25 115 ILE A CA 1
ATOM 937 C C . ILE A 1 115 ? 2.379 7.547 -2.628 1.00 98.25 115 ILE A C 1
ATOM 939 O O . ILE A 1 115 ? 2.450 8.715 -2.998 1.00 98.25 115 ILE A O 1
ATOM 943 N N . GLU A 1 116 ? 3.082 7.106 -1.581 1.00 98.06 116 GLU A N 1
ATOM 944 C CA . GLU A 1 116 ? 3.999 7.971 -0.824 1.00 98.06 116 GLU A CA 1
ATOM 945 C C . GLU A 1 116 ? 5.128 8.524 -1.703 1.00 98.06 116 GLU A C 1
ATOM 947 O O . GLU A 1 116 ? 5.502 9.686 -1.561 1.00 98.06 116 GLU A O 1
ATOM 952 N N . ALA A 1 117 ? 5.669 7.721 -2.625 1.00 98.06 117 ALA A N 1
ATOM 953 C CA . ALA A 1 117 ? 6.683 8.172 -3.571 1.00 98.06 117 ALA A CA 1
ATOM 954 C C . ALA A 1 117 ? 6.144 9.231 -4.545 1.00 98.06 117 ALA A C 1
ATOM 956 O O . ALA A 1 117 ? 6.884 10.158 -4.877 1.00 98.06 117 ALA A O 1
ATOM 957 N N . TRP A 1 118 ? 4.880 9.136 -4.970 1.00 98.25 118 TRP A N 1
ATOM 958 C CA . TRP A 1 118 ? 4.222 10.191 -5.748 1.00 98.25 118 TRP A CA 1
ATOM 959 C C . TRP A 1 118 ? 4.029 11.459 -4.918 1.00 98.25 118 TRP A C 1
ATOM 961 O O . TRP A 1 118 ? 4.457 12.532 -5.331 1.00 98.25 118 TRP A O 1
ATOM 971 N N . MET A 1 119 ? 3.461 11.337 -3.713 1.00 98.19 119 MET A N 1
ATOM 972 C CA . MET A 1 119 ? 3.210 12.472 -2.816 1.00 98.19 119 MET A CA 1
ATOM 973 C C . MET A 1 119 ? 4.491 13.202 -2.389 1.00 98.19 119 MET A C 1
ATOM 975 O O . MET A 1 119 ? 4.446 14.402 -2.129 1.00 98.19 119 MET A O 1
ATOM 979 N N . SER A 1 120 ? 5.621 12.492 -2.302 1.00 97.50 120 SER A N 1
ATOM 980 C CA . SER A 1 120 ? 6.928 13.071 -1.977 1.00 97.50 120 SER A CA 1
ATOM 981 C C . SER A 1 120 ? 7.711 13.544 -3.209 1.00 97.50 120 SER A C 1
ATOM 983 O O . SER A 1 120 ? 8.858 13.959 -3.066 1.00 97.50 120 SER A O 1
ATOM 985 N N . GLY A 1 121 ? 7.175 13.375 -4.423 1.00 96.19 121 GLY A N 1
ATOM 986 C CA . GLY A 1 121 ? 7.866 13.682 -5.680 1.00 96.19 121 GLY A CA 1
ATOM 987 C C . GLY A 1 121 ? 9.063 12.777 -6.009 1.00 96.19 121 GLY A C 1
ATOM 988 O O . GLY A 1 121 ? 9.792 13.060 -6.961 1.00 96.19 121 GLY A O 1
ATOM 989 N N . ARG A 1 122 ? 9.273 11.681 -5.258 1.00 97.06 122 ARG A N 1
ATOM 990 C CA . ARG A 1 122 ? 10.327 10.683 -5.538 1.00 97.06 122 ARG A CA 1
ATOM 991 C C . ARG A 1 122 ? 10.049 9.911 -6.825 1.00 97.06 122 ARG A C 1
ATOM 993 O O . ARG A 1 122 ? 10.989 9.478 -7.482 1.00 97.06 122 ARG A O 1
ATOM 1000 N N . SER A 1 123 ? 8.776 9.748 -7.183 1.00 96.50 123 SER A N 1
ATOM 1001 C CA . SER A 1 123 ? 8.358 9.237 -8.487 1.00 96.50 123 SER A CA 1
ATOM 1002 C C . SER A 1 123 ? 7.502 10.273 -9.209 1.00 96.50 123 SER A C 1
ATOM 1004 O O . SER A 1 123 ? 6.531 10.778 -8.649 1.00 96.50 123 SER A O 1
ATOM 1006 N N . ARG A 1 124 ? 7.862 10.568 -10.463 1.00 96.75 124 ARG A N 1
ATOM 1007 C CA . ARG A 1 124 ? 7.168 11.529 -11.343 1.00 96.75 124 ARG A CA 1
ATOM 1008 C C . ARG A 1 124 ? 6.322 10.856 -12.422 1.00 96.75 124 ARG A C 1
ATOM 1010 O O . ARG A 1 124 ? 5.787 11.535 -13.296 1.00 96.75 124 ARG A O 1
ATOM 1017 N N . THR A 1 125 ? 6.215 9.533 -12.376 1.00 96.19 125 THR A N 1
ATOM 1018 C CA . THR A 1 125 ? 5.400 8.731 -13.286 1.00 96.19 125 THR A CA 1
ATOM 1019 C C . THR A 1 125 ? 4.527 7.769 -12.487 1.00 96.19 125 THR A C 1
ATOM 1021 O O . THR A 1 125 ? 4.917 7.247 -11.435 1.00 96.19 125 THR A O 1
ATOM 1024 N N . ALA A 1 126 ? 3.313 7.557 -12.977 1.00 96.88 126 ALA A N 1
ATOM 1025 C CA . ALA A 1 126 ? 2.342 6.638 -12.408 1.00 96.88 126 ALA A CA 1
ATOM 1026 C C . ALA A 1 126 ? 1.657 5.876 -13.536 1.00 96.88 126 ALA A C 1
ATOM 1028 O O . ALA A 1 126 ? 1.485 6.419 -14.628 1.00 96.88 126 ALA A O 1
ATOM 1029 N N . ARG A 1 127 ? 1.230 4.639 -13.268 1.00 96.19 127 ARG A N 1
ATOM 1030 C CA . ARG A 1 127 ? 0.222 4.021 -14.129 1.00 96.19 127 ARG A CA 1
ATOM 1031 C C . ARG A 1 127 ? -1.063 4.834 -14.011 1.00 96.19 127 ARG A C 1
ATOM 1033 O O . ARG A 1 127 ? -1.455 5.198 -12.899 1.00 96.19 127 ARG A O 1
ATOM 1040 N N . LYS A 1 128 ? -1.692 5.129 -15.144 1.00 96.56 128 LYS A N 1
ATOM 1041 C CA . LYS A 1 128 ? -2.881 5.976 -15.214 1.00 96.56 128 LYS A CA 1
ATOM 1042 C C . LYS A 1 128 ? -4.023 5.417 -14.367 1.00 96.56 128 LYS A C 1
ATOM 1044 O O . LYS A 1 128 ? -4.568 6.139 -13.542 1.00 96.56 128 LYS A O 1
ATOM 1049 N N . ASP A 1 129 ? -4.301 4.122 -14.502 1.00 96.06 129 ASP A N 1
ATOM 1050 C CA . ASP A 1 129 ? -5.336 3.422 -13.735 1.00 96.06 129 ASP A CA 1
ATOM 1051 C C . ASP A 1 129 ? -5.100 3.497 -12.220 1.00 96.06 129 ASP A C 1
ATOM 1053 O O . ASP A 1 129 ? -6.036 3.698 -11.447 1.00 96.06 129 ASP A O 1
ATOM 1057 N N . HIS A 1 130 ? -3.844 3.389 -11.778 1.00 97.44 130 HIS A N 1
ATOM 1058 C CA . HIS A 1 130 ? -3.507 3.527 -10.365 1.00 97.44 130 HIS A CA 1
ATOM 1059 C C . HIS A 1 130 ? -3.746 4.950 -9.858 1.00 97.44 130 HIS A C 1
ATOM 1061 O O . HIS A 1 130 ? -4.305 5.118 -8.775 1.00 97.44 130 HIS A O 1
ATOM 1067 N N . LEU A 1 131 ? -3.310 5.963 -10.612 1.00 98.19 131 LEU A N 1
ATOM 1068 C CA . LEU A 1 131 ? -3.467 7.362 -10.218 1.00 98.19 131 LEU A CA 1
ATOM 1069 C C . LEU A 1 131 ? -4.949 7.751 -10.146 1.00 98.19 131 LEU A C 1
ATOM 1071 O O . LEU A 1 131 ? -5.382 8.304 -9.134 1.00 98.19 131 LEU A O 1
ATOM 1075 N N . ASP A 1 132 ? -5.719 7.395 -11.177 1.00 97.69 132 ASP A N 1
ATOM 1076 C CA . ASP A 1 132 ? -7.158 7.651 -11.258 1.00 97.69 132 ASP A CA 1
ATOM 1077 C C . ASP A 1 132 ? -7.897 6.954 -10.098 1.00 97.69 132 ASP A C 1
ATOM 1079 O O . ASP A 1 132 ? -8.716 7.574 -9.416 1.00 97.69 132 ASP A O 1
ATOM 1083 N N . CYS A 1 133 ? -7.548 5.695 -9.796 1.00 96.88 133 CYS A N 1
ATOM 1084 C CA . CYS A 1 133 ? -8.100 4.951 -8.661 1.00 96.88 133 CYS A CA 1
ATOM 1085 C C . CYS A 1 133 ? -7.812 5.644 -7.320 1.00 96.88 133 CYS A C 1
ATOM 1087 O O . CYS A 1 133 ? -8.720 5.831 -6.509 1.00 96.88 133 CYS A O 1
ATOM 1089 N N . VAL A 1 134 ? -6.564 6.058 -7.077 1.00 97.81 134 VAL A N 1
ATOM 1090 C CA . VAL A 1 134 ? -6.159 6.719 -5.825 1.00 97.81 134 VAL A CA 1
ATOM 1091 C C . VAL A 1 134 ? -6.895 8.039 -5.623 1.00 97.81 134 VAL A C 1
ATOM 1093 O O . VAL A 1 134 ? -7.449 8.260 -4.544 1.00 97.81 134 VAL A O 1
ATOM 1096 N N . LEU A 1 135 ? -6.935 8.890 -6.651 1.00 97.31 135 LEU A N 1
ATOM 1097 C CA . LEU A 1 135 ? -7.632 10.174 -6.597 1.00 97.31 135 LEU A CA 1
ATOM 1098 C C . LEU A 1 135 ? -9.139 9.979 -6.386 1.00 97.31 135 LEU A C 1
ATOM 1100 O O . LEU A 1 135 ? -9.701 10.589 -5.475 1.00 97.31 135 LEU A O 1
ATOM 1104 N N . GLY A 1 136 ? -9.763 9.074 -7.147 1.00 96.25 136 GLY A N 1
ATOM 1105 C CA . GLY A 1 136 ? -11.193 8.774 -7.041 1.00 96.25 136 GLY A CA 1
ATOM 1106 C C . GLY A 1 136 ? -11.592 8.219 -5.670 1.00 96.25 136 GLY A C 1
ATOM 1107 O O . GLY A 1 136 ? -12.570 8.672 -5.067 1.00 96.25 136 GLY A O 1
ATOM 1108 N N . CYS A 1 137 ? -10.802 7.292 -5.121 1.00 95.62 137 CYS A N 1
ATOM 1109 C CA . CYS A 1 137 ? -11.067 6.727 -3.798 1.00 95.62 137 CYS A CA 1
ATOM 1110 C C . CYS A 1 137 ? -10.965 7.788 -2.703 1.00 95.62 137 CYS A C 1
ATOM 1112 O O . CYS A 1 137 ? -11.836 7.864 -1.842 1.00 95.62 137 CYS A O 1
ATOM 1114 N N . TRP A 1 138 ? -9.938 8.640 -2.735 1.00 95.75 138 TRP A N 1
ATOM 1115 C CA . TRP A 1 138 ? -9.796 9.709 -1.747 1.00 95.75 138 TRP A CA 1
ATOM 1116 C C . TRP A 1 138 ? -10.906 10.757 -1.851 1.00 95.75 138 TRP A C 1
ATOM 1118 O O . TRP A 1 138 ? -11.405 11.207 -0.817 1.00 95.75 138 TRP A O 1
ATOM 1128 N N . SER A 1 139 ? -11.312 11.137 -3.068 1.00 95.25 139 SER A N 1
ATOM 1129 C CA . SER A 1 139 ? -12.400 12.100 -3.262 1.00 95.25 139 SER A CA 1
ATOM 1130 C C . SER A 1 139 ? -13.741 11.579 -2.748 1.00 95.25 139 SER A C 1
ATOM 1132 O O . SER A 1 139 ? -14.523 12.362 -2.214 1.00 95.25 139 SER A O 1
ATOM 1134 N N . ALA A 1 140 ? -13.982 10.267 -2.838 1.00 94.19 140 ALA A N 1
ATOM 1135 C CA . ALA A 1 140 ? -15.213 9.633 -2.367 1.00 94.19 140 ALA A CA 1
ATOM 1136 C C . ALA A 1 140 ? -15.316 9.540 -0.832 1.00 94.19 140 ALA A C 1
ATOM 1138 O O . ALA A 1 140 ? -16.408 9.356 -0.294 1.00 94.19 140 ALA A O 1
ATOM 1139 N N . LEU A 1 141 ? -14.203 9.668 -0.099 1.00 91.62 141 LEU A N 1
ATOM 1140 C CA . LEU A 1 141 ? -14.233 9.612 1.362 1.00 91.62 141 LEU A CA 1
ATOM 1141 C C . LEU A 1 141 ? -14.871 10.880 1.964 1.00 91.62 141 LEU A C 1
ATOM 1143 O O . LEU A 1 141 ? -14.557 11.999 1.533 1.00 91.62 141 LEU A O 1
ATOM 1147 N N . PRO A 1 142 ? -15.700 10.752 3.018 1.00 90.62 142 PRO A N 1
ATOM 1148 C CA . PRO A 1 142 ? -16.247 11.905 3.727 1.00 90.62 142 PRO A CA 1
ATOM 1149 C C . PRO A 1 142 ? -15.137 12.726 4.403 1.00 90.62 142 PRO A C 1
ATOM 1151 O O . PRO A 1 142 ? -14.055 12.222 4.721 1.00 90.62 142 PRO A O 1
ATOM 1154 N N . ALA A 1 143 ? -15.398 14.019 4.622 1.00 83.56 143 ALA A N 1
ATOM 1155 C CA . ALA A 1 143 ? -14.478 14.878 5.363 1.00 83.56 143 ALA A CA 1
ATOM 1156 C C . ALA A 1 143 ? -14.342 14.379 6.810 1.00 83.56 143 ALA A C 1
ATOM 1158 O O . ALA A 1 143 ? -15.330 13.980 7.423 1.00 83.56 143 ALA A O 1
ATOM 1159 N N . ALA A 1 144 ? -13.113 14.387 7.339 1.00 67.44 144 ALA A N 1
ATOM 1160 C CA . ALA A 1 144 ? -12.780 13.830 8.647 1.00 67.44 144 ALA A CA 1
ATOM 1161 C C . ALA A 1 144 ? -13.327 12.409 8.847 1.00 67.44 144 ALA A C 1
ATOM 1163 O O . ALA A 1 144 ? -13.942 12.114 9.876 1.00 67.44 144 ALA A O 1
ATOM 1164 N N . ASN A 1 145 ? -13.082 11.523 7.874 1.00 62.50 145 ASN A N 1
ATOM 1165 C CA . ASN A 1 145 ? -13.291 10.103 8.084 1.00 62.50 145 ASN A CA 1
ATOM 1166 C C . ASN A 1 145 ? -12.420 9.701 9.280 1.00 62.50 145 ASN A C 1
ATOM 1168 O O . ASN A 1 145 ? -11.197 9.604 9.178 1.00 62.50 145 ASN A O 1
ATOM 1172 N N . ARG A 1 146 ? -13.039 9.553 10.458 1.00 59.41 146 ARG A N 1
ATOM 1173 C CA . ARG A 1 146 ? -12.370 9.125 11.687 1.00 59.41 146 ARG A CA 1
ATOM 1174 C C . ARG A 1 146 ? -12.072 7.637 11.565 1.00 59.41 146 ARG A C 1
ATOM 1176 O O . ARG A 1 146 ? -12.472 6.852 12.416 1.00 59.41 146 ARG A O 1
ATOM 1183 N N . VAL A 1 147 ? -11.350 7.241 10.520 1.00 58.66 147 VAL A N 1
ATOM 1184 C CA . VAL A 1 147 ? -10.745 5.923 10.426 1.00 58.66 147 VAL A CA 1
ATOM 1185 C C . VAL A 1 147 ? -9.612 5.929 11.440 1.00 58.66 147 VAL A C 1
ATOM 1187 O O . VAL A 1 147 ? -8.442 6.141 11.126 1.00 58.66 147 VAL A O 1
ATOM 1190 N N . ARG A 1 148 ? -9.974 5.790 12.717 1.00 62.53 148 ARG A N 1
ATOM 1191 C CA . ARG A 1 148 ? -9.004 5.528 13.767 1.00 62.53 148 ARG A CA 1
ATOM 1192 C C . ARG A 1 148 ? -8.346 4.222 13.376 1.00 62.53 148 ARG A C 1
ATOM 1194 O O . ARG A 1 148 ? -9.032 3.228 13.155 1.00 62.53 148 ARG A O 1
ATOM 1201 N N . TYR A 1 149 ? -7.023 4.240 13.260 1.00 62.28 149 TYR A N 1
ATOM 1202 C CA . TYR A 1 149 ? -6.268 3.023 13.028 1.00 62.28 149 TYR A CA 1
ATOM 1203 C C . TYR A 1 149 ? -6.493 2.099 14.224 1.00 62.28 149 TYR A C 1
ATOM 1205 O O . TYR A 1 149 ? -5.898 2.265 15.291 1.00 62.28 149 TYR A O 1
ATOM 1213 N N . LEU A 1 150 ? -7.414 1.155 14.068 1.00 70.50 150 LEU A N 1
ATOM 1214 C CA . LEU A 1 150 ? -7.632 0.119 15.052 1.00 70.50 150 LEU A CA 1
ATOM 1215 C C . LEU A 1 150 ? -6.492 -0.877 14.903 1.00 70.50 150 LEU A C 1
ATOM 1217 O O . LEU A 1 150 ? -6.214 -1.379 13.812 1.00 70.50 150 LEU A O 1
ATOM 1221 N N . LYS A 1 151 ? -5.808 -1.163 16.012 1.00 77.62 151 LYS A N 1
ATOM 1222 C CA . LYS A 1 151 ? -4.835 -2.256 16.057 1.00 77.62 151 LYS A CA 1
ATOM 1223 C C . LYS A 1 151 ? -5.523 -3.524 15.538 1.00 77.62 151 LYS A C 1
ATOM 1225 O O . LYS A 1 151 ? -6.670 -3.777 15.895 1.00 77.62 151 LYS A O 1
ATOM 1230 N N . SER A 1 152 ? -4.839 -4.313 14.706 1.00 79.12 152 SER A N 1
ATOM 1231 C CA . SER A 1 152 ? -5.411 -5.543 14.136 1.00 79.12 152 SER A CA 1
ATOM 1232 C C . SER A 1 152 ? -6.116 -6.387 15.209 1.00 79.12 152 SER A C 1
ATOM 1234 O O . SER A 1 152 ? -5.583 -6.587 16.306 1.00 79.12 152 SER A O 1
ATOM 1236 N N . GLY A 1 153 ? -7.344 -6.821 14.913 1.00 85.75 153 GLY A N 1
ATOM 1237 C CA . GLY A 1 153 ? -8.215 -7.548 15.841 1.00 85.75 153 GLY A CA 1
ATOM 1238 C C . GLY A 1 153 ? -9.039 -6.681 16.804 1.00 85.75 153 GLY A C 1
ATOM 1239 O O . GLY A 1 153 ? -9.865 -7.229 17.531 1.00 85.75 153 GLY A O 1
ATOM 1240 N N . TYR A 1 154 ? -8.860 -5.357 16.819 1.00 91.81 154 TYR A N 1
ATOM 1241 C CA . TYR A 1 154 ? -9.730 -4.429 17.546 1.00 91.81 154 TYR A CA 1
ATOM 1242 C C . TYR A 1 154 ? -10.864 -3.943 16.644 1.00 91.81 154 TYR A C 1
ATOM 1244 O O . TYR A 1 154 ? -10.692 -3.758 15.441 1.00 91.81 154 TYR A O 1
ATOM 1252 N N . ARG A 1 155 ? -12.028 -3.722 17.248 1.00 88.00 155 ARG A N 1
ATOM 1253 C CA . ARG A 1 155 ? -13.196 -3.086 16.642 1.00 88.00 155 ARG A CA 1
ATOM 1254 C C . ARG A 1 155 ? -13.612 -1.898 17.493 1.00 88.00 155 ARG A C 1
ATOM 1256 O O . ARG A 1 155 ? -13.347 -1.875 18.696 1.00 88.00 155 ARG A O 1
ATOM 1263 N N . GLU A 1 156 ? -14.226 -0.909 16.862 1.00 91.94 156 GLU A N 1
ATOM 1264 C CA . GLU A 1 156 ? -14.814 0.216 17.576 1.00 91.94 156 GLU A CA 1
ATOM 1265 C C . GLU A 1 156 ? -15.938 -0.284 18.489 1.00 91.94 156 GLU A C 1
ATOM 1267 O O . GLU A 1 156 ? -16.685 -1.199 18.133 1.00 91.94 156 GLU A O 1
ATOM 1272 N N . ILE A 1 157 ? -16.020 0.285 19.688 1.00 93.62 157 ILE A N 1
ATOM 1273 C CA . ILE A 1 157 ? -17.118 0.010 20.610 1.00 93.62 157 ILE A CA 1
ATOM 1274 C C . ILE A 1 157 ? -18.298 0.856 20.151 1.00 93.62 157 ILE A C 1
ATOM 1276 O O . ILE A 1 157 ? -18.255 2.082 20.208 1.00 93.62 157 ILE A O 1
ATOM 1280 N N . THR A 1 158 ? -19.349 0.195 19.682 1.00 93.31 158 THR A N 1
ATOM 1281 C CA . THR A 1 158 ? -20.565 0.873 19.221 1.00 93.31 158 THR A CA 1
ATOM 1282 C C . THR A 1 158 ? -21.263 1.593 20.375 1.00 93.31 158 THR A C 1
ATOM 1284 O O . THR A 1 158 ? -21.157 1.181 21.534 1.00 93.31 158 THR A O 1
ATOM 1287 N N . LYS A 1 159 ? -22.061 2.620 20.055 1.00 92.25 159 LYS A N 1
ATOM 1288 C CA . LYS A 1 159 ? -22.901 3.310 21.046 1.00 92.25 159 LYS A CA 1
ATOM 1289 C C . LYS A 1 159 ? -23.771 2.322 21.838 1.00 92.25 159 LYS A C 1
ATOM 1291 O O . LYS A 1 159 ? -23.782 2.368 23.057 1.00 92.25 159 LYS A O 1
ATOM 1296 N N . ALA A 1 160 ? -24.393 1.353 21.162 1.00 93.81 160 ALA A N 1
ATOM 1297 C CA . ALA A 1 160 ? -25.226 0.338 21.809 1.00 93.81 160 ALA A CA 1
ATOM 1298 C C . ALA A 1 160 ? -24.447 -0.532 22.817 1.00 93.81 160 ALA A C 1
ATOM 1300 O O . ALA A 1 160 ? -24.962 -0.868 23.880 1.00 93.81 160 ALA A O 1
ATOM 1301 N N . GLN A 1 161 ? -23.196 -0.888 22.510 1.00 96.69 161 GLN A N 1
ATOM 1302 C CA . GLN A 1 161 ? -22.335 -1.632 23.436 1.00 96.69 161 GLN A CA 1
ATOM 1303 C C . GLN A 1 161 ? -21.916 -0.781 24.638 1.00 96.69 161 GLN A C 1
ATOM 1305 O O . GLN A 1 161 ? -21.862 -1.288 25.758 1.00 96.69 161 GLN A O 1
ATOM 1310 N N . HIS A 1 162 ? -21.633 0.503 24.417 1.00 97.44 162 HIS A N 1
ATOM 1311 C CA . HIS A 1 162 ? -21.320 1.455 25.483 1.00 97.44 162 HIS A CA 1
ATOM 1312 C C . HIS A 1 162 ? -22.517 1.657 26.422 1.00 97.44 162 HIS A C 1
ATOM 1314 O O . HIS A 1 162 ? -22.385 1.456 27.632 1.00 97.44 162 HIS A O 1
ATOM 1320 N N . ASP A 1 163 ? -23.699 1.908 25.857 1.00 96.56 163 ASP A N 1
ATOM 1321 C CA . ASP A 1 163 ? -24.965 2.022 26.586 1.00 96.56 163 ASP A CA 1
ATOM 1322 C C . ASP A 1 163 ? -25.251 0.738 27.383 1.00 96.56 163 ASP A C 1
ATOM 1324 O O . ASP A 1 163 ? -25.635 0.789 28.555 1.00 96.56 163 ASP A O 1
ATOM 1328 N N . ARG A 1 164 ? -24.985 -0.437 26.792 1.00 97.44 164 ARG A N 1
ATOM 1329 C CA . ARG A 1 164 ? -25.155 -1.731 27.465 1.00 97.44 164 ARG A CA 1
ATOM 1330 C C . ARG A 1 164 ? -24.246 -1.888 28.686 1.00 97.44 164 ARG A C 1
ATOM 1332 O O . ARG A 1 164 ? -24.717 -2.378 29.710 1.00 97.44 164 ARG A O 1
ATOM 1339 N N . LEU A 1 165 ? -22.978 -1.476 28.612 1.00 97.25 165 LEU A N 1
ATOM 1340 C CA . LEU A 1 165 ? -22.055 -1.522 29.756 1.00 97.25 165 LEU A CA 1
ATOM 1341 C C . LEU A 1 165 ? -22.540 -0.633 30.910 1.00 97.25 165 LEU A C 1
ATOM 1343 O O . LEU A 1 165 ? -22.518 -1.055 32.068 1.00 97.25 165 LEU A O 1
ATOM 1347 N N . HIS A 1 166 ? -23.014 0.578 30.604 1.00 97.56 166 HIS A N 1
ATOM 1348 C CA . HIS A 1 166 ? -23.568 1.486 31.614 1.00 97.56 166 HIS A CA 1
ATOM 1349 C C . HIS A 1 166 ? -24.856 0.947 32.230 1.00 97.56 166 HIS A C 1
ATOM 1351 O O . HIS A 1 166 ? -24.994 0.971 33.453 1.00 97.56 166 HIS A O 1
ATOM 1357 N N . ALA A 1 167 ? -25.753 0.383 31.419 1.00 96.94 167 ALA A N 1
ATOM 1358 C CA . ALA A 1 167 ? -26.972 -0.255 31.907 1.00 96.94 167 ALA A CA 1
ATOM 1359 C C . ALA A 1 167 ? -26.667 -1.428 32.856 1.00 96.94 167 ALA A C 1
ATOM 1361 O O . ALA A 1 167 ? -27.272 -1.529 33.921 1.00 96.94 167 ALA A O 1
ATOM 1362 N N . LEU A 1 168 ? -25.698 -2.287 32.518 1.00 96.00 168 LEU A N 1
ATOM 1363 C CA . LEU A 1 168 ? -25.290 -3.411 33.370 1.00 96.00 168 LEU A CA 1
ATOM 1364 C C . LEU A 1 168 ? -24.699 -2.940 34.705 1.00 96.00 168 LEU A C 1
ATOM 1366 O O . LEU A 1 168 ? -25.042 -3.489 35.756 1.00 96.00 168 LEU A O 1
ATOM 1370 N N . LYS A 1 169 ? -23.869 -1.890 34.692 1.00 96.06 169 LYS A N 1
ATOM 1371 C CA . LYS A 1 169 ? -23.350 -1.263 35.916 1.00 96.06 169 LYS A CA 1
ATOM 1372 C C . LYS A 1 169 ? -24.476 -0.696 36.780 1.00 96.06 169 LYS A C 1
ATOM 1374 O O . LYS A 1 169 ? -24.513 -0.976 37.973 1.00 96.06 169 LYS A O 1
ATOM 1379 N N . ALA A 1 170 ? -25.390 0.071 36.185 1.00 95.94 170 ALA A N 1
ATOM 1380 C CA . ALA A 1 170 ? -26.501 0.689 36.905 1.00 95.94 170 ALA A CA 1
ATOM 1381 C C . ALA A 1 170 ? -27.433 -0.356 37.539 1.00 95.94 170 ALA A C 1
ATOM 1383 O O . ALA A 1 170 ? -27.842 -0.196 38.682 1.00 95.94 170 ALA A O 1
ATOM 1384 N N . GLN A 1 171 ? -27.723 -1.448 36.826 1.00 94.69 171 GLN A N 1
ATOM 1385 C CA . GLN A 1 171 ? -28.618 -2.504 37.310 1.00 94.69 171 GLN A CA 1
ATOM 1386 C C . GLN A 1 171 ? -27.998 -3.387 38.396 1.00 94.69 171 GLN A C 1
ATOM 1388 O O . GLN A 1 171 ? -28.707 -3.847 39.281 1.00 94.69 171 GLN A O 1
ATOM 1393 N N . SER A 1 172 ? -26.700 -3.683 38.302 1.00 94.12 172 SER A N 1
ATOM 1394 C CA . SER A 1 172 ? -26.031 -4.598 39.241 1.00 94.12 172 SER A CA 1
ATOM 1395 C C . SER A 1 172 ? -25.392 -3.895 40.439 1.00 94.12 172 SER A C 1
ATOM 1397 O O . SER A 1 172 ? -25.060 -4.557 41.415 1.00 94.12 172 SER A O 1
ATOM 1399 N N . GLY A 1 173 ? -25.122 -2.587 40.348 1.00 94.94 173 GLY A N 1
ATOM 1400 C CA . GLY A 1 173 ? -24.309 -1.851 41.324 1.00 94.94 173 GLY A CA 1
ATOM 1401 C C . GLY A 1 173 ? -22.819 -2.234 41.328 1.00 94.94 173 GLY A C 1
ATOM 1402 O O . GLY A 1 173 ? -22.015 -1.608 42.018 1.00 94.94 173 GLY A O 1
ATOM 1403 N N . LEU A 1 174 ? -22.414 -3.234 40.541 1.00 95.38 174 LEU A N 1
ATOM 1404 C CA . LEU A 1 174 ? -21.037 -3.711 40.473 1.00 95.38 174 LEU A CA 1
ATOM 1405 C C . LEU A 1 174 ? -20.200 -2.798 39.578 1.00 95.38 174 LEU A C 1
ATOM 1407 O O . LEU A 1 174 ? -20.647 -2.366 38.523 1.00 95.38 174 LEU A O 1
ATOM 1411 N N . GLY A 1 175 ? -18.962 -2.511 39.977 1.00 96.19 175 GLY A N 1
ATOM 1412 C CA . GLY A 1 175 ? -17.998 -1.790 39.140 1.00 96.19 175 GLY A CA 1
ATOM 1413 C C . GLY A 1 175 ? -17.089 -2.727 38.328 1.00 96.19 175 GLY A C 1
ATOM 1414 O O . GLY A 1 175 ? -17.002 -3.917 38.634 1.00 96.19 175 GLY A O 1
ATOM 1415 N N . PRO A 1 176 ? -16.301 -2.196 37.371 1.00 97.69 176 PRO A N 1
ATOM 1416 C CA . PRO A 1 176 ? -15.337 -2.983 36.591 1.00 97.69 176 PRO A CA 1
ATOM 1417 C C . PRO A 1 176 ? -14.366 -3.834 37.427 1.00 97.69 176 PRO A C 1
ATOM 1419 O O . PRO A 1 176 ? -14.008 -4.940 37.033 1.00 97.69 176 PRO A O 1
ATOM 1422 N N . ASN A 1 177 ? -13.959 -3.348 38.605 1.00 97.69 177 ASN A N 1
ATOM 1423 C CA . ASN A 1 177 ? -13.110 -4.106 39.531 1.00 97.69 177 ASN A CA 1
ATOM 1424 C C . ASN A 1 177 ? -13.809 -5.358 40.077 1.00 97.69 177 ASN A C 1
ATOM 1426 O O . ASN A 1 177 ? -13.165 -6.390 40.231 1.00 97.69 177 ASN A O 1
ATOM 1430 N N . ALA A 1 178 ? -15.108 -5.274 40.371 1.00 95.88 178 ALA A N 1
ATOM 1431 C CA . ALA A 1 178 ? -15.876 -6.412 40.867 1.00 95.88 178 ALA A CA 1
ATOM 1432 C C . ALA A 1 178 ? -16.055 -7.470 39.771 1.00 95.88 178 ALA A C 1
ATOM 1434 O O . ALA A 1 178 ? -15.888 -8.654 40.037 1.00 95.88 178 ALA A O 1
ATOM 1435 N N . VAL A 1 179 ? -16.280 -7.040 38.525 1.00 96.38 179 VAL A N 1
ATOM 1436 C CA . VAL A 1 179 ? -16.390 -7.935 37.361 1.00 96.38 179 VAL A CA 1
ATOM 1437 C C . VAL A 1 179 ? -15.110 -8.737 37.152 1.00 96.38 179 VAL A C 1
ATOM 1439 O O . VAL A 1 179 ? -15.169 -9.934 36.884 1.00 96.38 179 VAL A O 1
ATOM 1442 N N . MET A 1 180 ? -13.950 -8.103 37.322 1.00 97.38 180 MET A N 1
ATOM 1443 C CA . MET A 1 180 ? -12.653 -8.763 37.150 1.00 97.38 180 MET A CA 1
ATOM 1444 C C . MET A 1 180 ? -12.169 -9.517 38.396 1.00 97.38 180 MET A C 1
ATOM 1446 O O . MET A 1 180 ? -11.202 -10.276 38.317 1.00 97.38 180 MET A O 1
ATOM 1450 N N . ARG A 1 181 ? -12.818 -9.353 39.554 1.00 96.44 181 ARG A N 1
ATOM 1451 C CA . ARG A 1 181 ? -12.420 -10.042 40.787 1.00 96.44 181 ARG A CA 1
ATOM 1452 C C . ARG A 1 181 ? -12.613 -11.555 40.618 1.00 96.44 181 ARG A C 1
ATOM 1454 O O . ARG A 1 181 ? -13.691 -12.020 40.258 1.00 96.44 181 ARG A O 1
ATOM 1461 N N . GLY A 1 182 ? -11.545 -12.323 40.845 1.00 93.75 182 GLY A N 1
ATOM 1462 C CA . GLY A 1 182 ? -11.554 -13.787 40.707 1.00 93.75 182 GLY A CA 1
ATOM 1463 C C . GLY A 1 182 ? -11.655 -14.309 39.264 1.00 93.75 182 GLY A C 1
ATOM 1464 O O . GLY A 1 182 ? -11.871 -15.502 39.064 1.00 93.75 182 GLY A O 1
ATOM 1465 N N . ALA A 1 183 ? -11.505 -13.448 38.253 1.00 95.56 183 ALA A N 1
ATOM 1466 C CA . ALA A 1 183 ? -11.606 -13.800 36.836 1.00 95.56 183 ALA A CA 1
ATOM 1467 C C . ALA A 1 183 ? -10.343 -14.507 36.308 1.00 95.56 183 ALA A C 1
ATOM 1469 O O . ALA A 1 183 ? -9.551 -13.917 35.576 1.00 95.56 183 ALA A O 1
ATOM 1470 N N . LYS A 1 184 ? -10.133 -15.775 36.691 1.00 95.19 184 LYS A N 1
ATOM 1471 C CA . LYS A 1 184 ? -8.971 -16.576 36.248 1.00 95.19 184 LYS A CA 1
ATOM 1472 C C . LYS A 1 184 ? -8.984 -16.901 34.747 1.00 95.19 184 LYS A C 1
ATOM 1474 O O . LYS A 1 184 ? -7.939 -17.184 34.178 1.00 95.19 184 LYS A O 1
ATOM 1479 N N . ASP A 1 185 ? -10.156 -16.851 34.124 1.00 96.94 185 ASP A N 1
ATOM 1480 C CA . ASP A 1 185 ? -10.414 -17.130 32.709 1.00 96.94 185 ASP A CA 1
ATOM 1481 C C . ASP A 1 185 ? -10.419 -15.864 31.828 1.00 96.94 185 ASP A C 1
ATOM 1483 O O . ASP A 1 185 ? -10.804 -15.914 30.660 1.00 96.94 185 ASP A O 1
ATOM 1487 N N . ALA A 1 186 ? -10.017 -14.710 32.374 1.00 96.88 186 ALA A N 1
ATOM 1488 C CA . ALA A 1 186 ? -9.997 -13.459 31.628 1.00 96.88 186 ALA A CA 1
ATOM 1489 C C . ALA A 1 186 ? -9.008 -13.509 30.442 1.00 96.88 186 ALA A C 1
ATOM 1491 O O . ALA A 1 186 ? -7.850 -13.901 30.619 1.00 96.88 186 ALA A O 1
ATOM 1492 N N . PRO A 1 187 ? -9.410 -13.051 29.237 1.00 96.62 187 PRO A N 1
ATOM 1493 C CA . PRO A 1 187 ? -8.505 -12.921 28.101 1.00 96.62 187 PRO A CA 1
ATOM 1494 C C . PRO A 1 187 ? -7.255 -12.087 28.415 1.00 96.62 187 PRO A C 1
ATOM 1496 O O . PRO A 1 187 ? -7.326 -11.047 29.072 1.00 96.62 187 PRO A O 1
ATOM 1499 N N . SER A 1 188 ? -6.105 -12.503 27.876 1.00 95.50 188 SER A N 1
ATOM 1500 C CA . SER A 1 188 ? -4.834 -11.802 28.088 1.00 95.50 188 SER A CA 1
ATOM 1501 C C . SER A 1 188 ? -4.906 -10.327 27.665 1.00 95.50 188 SER A C 1
ATOM 1503 O O . SER A 1 188 ? -5.330 -9.991 26.554 1.00 95.50 188 SER A O 1
ATOM 1505 N N . GLY A 1 189 ? -4.471 -9.440 28.564 1.00 94.19 189 GLY A N 1
ATOM 1506 C CA . GLY A 1 189 ? -4.486 -7.990 28.365 1.00 94.19 189 GLY A CA 1
ATOM 1507 C C . GLY A 1 189 ? -5.840 -7.318 28.615 1.00 94.19 189 GLY A C 1
ATOM 1508 O O . GLY A 1 189 ? -5.973 -6.127 28.337 1.00 94.19 189 GLY A O 1
ATOM 1509 N N . LEU A 1 190 ? -6.848 -8.041 29.117 1.00 97.44 190 LEU A N 1
ATOM 1510 C CA . LEU A 1 190 ? -8.088 -7.454 29.621 1.00 97.44 190 LEU A CA 1
ATOM 1511 C C . LEU A 1 190 ? -7.979 -7.193 31.130 1.00 97.44 190 LEU A C 1
ATOM 1513 O O . LEU A 1 190 ? -7.904 -8.130 31.920 1.00 97.44 190 LEU A O 1
ATOM 1517 N N . GLY A 1 191 ? -8.017 -5.922 31.532 1.00 97.38 191 GLY A N 1
ATOM 1518 C CA . GLY A 1 191 ? -8.051 -5.511 32.938 1.00 97.38 191 GLY A CA 1
ATOM 1519 C C . GLY A 1 191 ? -9.210 -4.565 33.251 1.00 97.38 191 GLY A C 1
ATOM 1520 O O . GLY A 1 191 ? -9.868 -4.041 32.348 1.00 97.38 191 GLY A O 1
ATOM 1521 N N . SER A 1 192 ? -9.448 -4.302 34.538 1.00 97.44 192 SER A N 1
ATOM 1522 C CA . SER A 1 192 ? -10.510 -3.388 34.981 1.00 97.44 192 SER A CA 1
ATOM 1523 C C . SER A 1 192 ? -10.292 -1.950 34.498 1.00 97.44 192 SER A C 1
ATOM 1525 O O . SER A 1 192 ? -11.265 -1.279 34.160 1.00 97.44 192 SER A O 1
ATOM 1527 N N . GLU A 1 193 ? -9.041 -1.498 34.375 1.00 98.12 193 GLU A N 1
ATOM 1528 C CA . GLU A 1 193 ? -8.703 -0.189 33.795 1.00 98.12 193 GLU A CA 1
ATOM 1529 C C . GLU A 1 193 ? -9.094 -0.083 32.317 1.00 98.12 193 GLU A C 1
ATOM 1531 O O . GLU A 1 193 ? -9.607 0.946 31.881 1.00 98.12 193 GLU A O 1
ATOM 1536 N N . THR A 1 194 ? -8.951 -1.167 31.547 1.00 97.50 194 THR A N 1
ATOM 1537 C CA . THR A 1 194 ? -9.410 -1.209 30.151 1.00 97.50 194 THR A CA 1
ATOM 1538 C C . THR A 1 194 ? -10.922 -1.008 30.071 1.00 97.50 194 THR A C 1
ATOM 1540 O O . THR A 1 194 ? -11.400 -0.201 29.278 1.00 97.50 194 THR A O 1
ATOM 1543 N N . ILE A 1 195 ? -11.672 -1.691 30.939 1.00 98.00 195 ILE A N 1
ATOM 1544 C CA . ILE A 1 195 ? -13.135 -1.587 31.006 1.00 98.00 195 ILE A CA 1
ATOM 1545 C C . ILE A 1 195 ? -13.558 -0.182 31.454 1.00 98.00 195 ILE A C 1
ATOM 1547 O O . ILE A 1 195 ? -14.459 0.402 30.854 1.00 98.00 195 ILE A O 1
ATOM 1551 N N . LYS A 1 196 ? -12.893 0.399 32.464 1.00 97.94 196 LYS A N 1
ATOM 1552 C CA . LYS A 1 196 ? -13.121 1.796 32.874 1.00 97.94 196 LYS A CA 1
ATOM 1553 C C . LYS A 1 196 ? -12.899 2.752 31.704 1.00 97.94 196 LYS A C 1
ATOM 1555 O O . LYS A 1 196 ? -13.735 3.622 31.477 1.00 97.94 196 LYS A O 1
ATOM 1560 N N . GLY A 1 197 ? -11.825 2.557 30.939 1.00 97.38 197 GLY A N 1
ATOM 1561 C CA . GLY A 1 197 ? -11.537 3.353 29.749 1.00 97.38 197 GLY A CA 1
ATOM 1562 C C . GLY A 1 197 ? -12.608 3.229 28.663 1.00 97.38 197 GLY A C 1
ATOM 1563 O O . GLY A 1 197 ? -12.967 4.233 28.049 1.00 97.38 197 GLY A O 1
ATOM 1564 N N . TRP A 1 198 ? -13.179 2.034 28.465 1.00 97.50 198 TRP A N 1
ATOM 1565 C CA . TRP A 1 198 ? -14.332 1.844 27.576 1.00 97.50 198 TRP A CA 1
ATOM 1566 C C . TRP A 1 198 ? -15.547 2.641 28.049 1.00 97.50 198 TRP A C 1
ATOM 1568 O O . TRP A 1 198 ? -16.121 3.401 27.276 1.00 97.50 198 TRP A O 1
ATOM 1578 N N . MET A 1 199 ? -15.908 2.527 29.330 1.00 97.00 199 MET A N 1
ATOM 1579 C CA . MET A 1 199 ? -17.069 3.225 29.896 1.00 97.00 199 MET A CA 1
ATOM 1580 C C . MET A 1 199 ? -16.897 4.749 29.904 1.00 97.00 199 MET A C 1
ATOM 1582 O O . MET A 1 199 ? -17.860 5.471 29.651 1.00 97.00 199 MET A O 1
ATOM 1586 N N . ALA A 1 200 ? -15.683 5.241 30.152 1.00 96.19 200 ALA A N 1
ATOM 1587 C CA . ALA A 1 200 ? -15.349 6.664 30.105 1.00 96.19 200 ALA A CA 1
ATOM 1588 C C . ALA A 1 200 ? -15.211 7.208 28.669 1.00 96.19 200 ALA A C 1
ATOM 1590 O O . ALA A 1 200 ? -15.095 8.415 28.480 1.00 96.19 200 ALA A O 1
ATOM 1591 N N . GLY A 1 201 ? -15.184 6.337 27.652 1.00 92.81 201 GLY A N 1
ATOM 1592 C CA . GLY A 1 201 ? -14.985 6.722 26.252 1.00 92.81 201 GLY A CA 1
ATOM 1593 C C . GLY A 1 201 ? -13.552 7.142 25.904 1.00 92.81 201 GLY A C 1
ATOM 1594 O O . GLY A 1 201 ? -13.298 7.547 24.766 1.00 92.81 201 GLY A O 1
ATOM 1595 N N . THR A 1 202 ? -12.605 7.022 26.843 1.00 94.50 202 THR A N 1
ATOM 1596 C CA . THR A 1 202 ? -11.174 7.280 26.610 1.00 94.50 202 THR A CA 1
ATOM 1597 C C . THR A 1 202 ? -10.534 6.172 25.772 1.00 94.50 202 THR A C 1
ATOM 1599 O O . THR A 1 202 ? -9.605 6.430 25.009 1.00 94.50 202 THR A O 1
ATOM 1602 N N . ILE A 1 203 ? -11.082 4.953 25.833 1.00 93.94 203 ILE A N 1
ATOM 1603 C CA . ILE A 1 20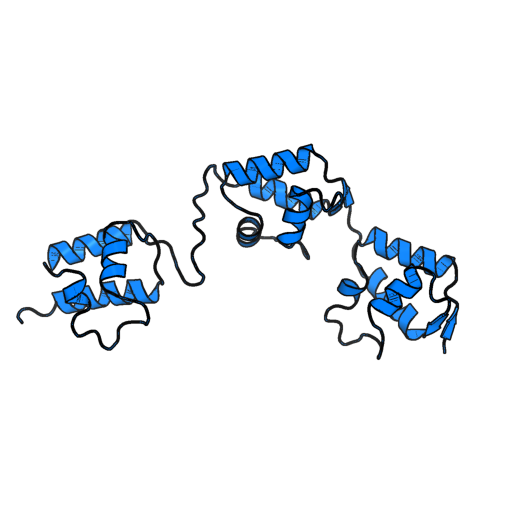3 ? -10.742 3.833 24.953 1.00 93.94 203 ILE A CA 1
ATOM 1604 C C . ILE A 1 203 ? -11.976 3.496 24.111 1.00 93.94 203 ILE A C 1
ATOM 1606 O O . ILE A 1 203 ? -12.938 2.921 24.603 1.00 93.94 203 ILE A O 1
ATOM 1610 N N . GLN A 1 204 ? -11.943 3.821 22.819 1.00 93.62 204 GLN A N 1
ATOM 1611 C CA . GLN A 1 204 ? -13.094 3.642 21.914 1.00 93.62 204 GLN A CA 1
ATOM 1612 C C . GLN A 1 204 ? -13.046 2.337 21.111 1.00 93.62 204 GLN A C 1
ATOM 1614 O O . GLN A 1 204 ? -13.817 2.147 20.178 1.00 93.62 204 GLN A O 1
ATOM 1619 N N . SER A 1 205 ? -12.124 1.430 21.438 1.00 94.19 205 SER A N 1
ATOM 1620 C CA . SER A 1 205 ? -11.987 0.162 20.726 1.00 94.19 205 SER A CA 1
ATOM 1621 C C . SER A 1 205 ? -11.650 -0.999 21.647 1.00 94.19 205 SER A C 1
ATOM 1623 O O . SER A 1 205 ? -10.998 -0.842 22.682 1.00 94.19 205 SER A O 1
ATOM 1625 N N . ALA A 1 206 ? -12.089 -2.187 21.250 1.00 95.75 206 ALA A N 1
ATOM 1626 C CA . ALA A 1 206 ? -11.882 -3.425 21.978 1.00 95.75 206 ALA A CA 1
ATOM 1627 C C . ALA A 1 206 ? -11.700 -4.592 21.010 1.00 95.75 206 ALA A C 1
ATOM 1629 O O . ALA A 1 206 ? -12.235 -4.598 19.902 1.00 95.75 206 ALA A O 1
ATOM 1630 N N . ARG A 1 207 ? -10.996 -5.636 21.448 1.00 95.75 207 ARG A N 1
ATOM 1631 C CA . ARG A 1 207 ? -11.104 -6.938 20.783 1.00 95.75 207 ARG A CA 1
ATOM 1632 C C . ARG A 1 207 ? -12.521 -7.478 21.003 1.00 95.75 207 ARG A C 1
ATOM 1634 O O . ARG A 1 207 ? -12.955 -7.484 22.157 1.00 95.75 207 ARG A O 1
ATOM 1641 N N . PRO A 1 208 ? -13.217 -7.993 19.972 1.00 95.25 208 PRO A N 1
ATOM 1642 C CA . PRO A 1 208 ? -14.579 -8.511 20.129 1.00 95.25 208 PRO A CA 1
ATOM 1643 C C . PRO A 1 208 ? -14.711 -9.552 21.245 1.00 95.25 208 PRO A C 1
ATOM 1645 O O . PRO A 1 208 ? -15.638 -9.478 22.045 1.00 95.25 208 PRO A O 1
ATOM 1648 N N . ALA A 1 209 ? -13.732 -10.456 21.362 1.00 95.81 209 ALA A N 1
ATOM 1649 C CA . ALA A 1 209 ? -13.693 -11.469 22.416 1.00 95.81 209 ALA A CA 1
ATOM 1650 C C . ALA A 1 209 ? -13.612 -10.866 23.830 1.00 95.81 209 ALA A C 1
ATOM 1652 O O . ALA A 1 209 ? -14.262 -11.363 24.743 1.00 95.81 209 ALA A O 1
ATOM 1653 N N . HIS A 1 210 ? -12.856 -9.777 24.016 1.00 98.00 210 HIS A N 1
ATOM 1654 C CA . HIS A 1 210 ? -12.746 -9.125 25.322 1.00 98.00 210 HIS A CA 1
ATOM 1655 C C . HIS A 1 210 ? -14.068 -8.455 25.707 1.00 98.00 210 HIS A C 1
ATOM 1657 O O . HIS A 1 210 ? -14.522 -8.591 26.837 1.00 98.00 210 HIS A O 1
ATOM 1663 N N . LEU A 1 211 ? -14.699 -7.749 24.765 1.00 97.69 211 LEU A N 1
ATOM 1664 C CA . LEU A 1 211 ? -15.969 -7.074 25.021 1.00 97.69 211 LEU A CA 1
ATOM 1665 C C . LEU A 1 211 ? -17.085 -8.083 25.324 1.00 97.69 211 LEU A C 1
ATOM 1667 O O . LEU A 1 211 ? -17.825 -7.905 26.287 1.00 97.69 211 LEU A O 1
ATOM 1671 N N . HIS A 1 212 ? -17.158 -9.168 24.549 1.00 97.56 212 HIS A N 1
ATOM 1672 C CA . HIS A 1 212 ? -18.120 -10.247 24.770 1.00 97.56 212 HIS A CA 1
ATOM 1673 C C . HIS A 1 212 ? -17.921 -10.917 26.137 1.00 97.56 212 HIS A C 1
ATOM 1675 O O . HIS A 1 212 ? -18.888 -11.089 26.874 1.00 97.56 212 HIS A O 1
ATOM 1681 N N . TYR A 1 213 ? -16.671 -11.212 26.515 1.00 98.06 213 TYR A N 1
ATOM 1682 C CA . TYR A 1 213 ? -16.346 -11.750 27.837 1.00 98.06 213 TYR A CA 1
ATOM 1683 C C . TYR A 1 213 ? -16.863 -10.849 28.969 1.00 98.06 213 TYR A C 1
ATOM 1685 O O . TYR A 1 213 ? -17.534 -11.331 29.880 1.00 98.06 213 TYR A O 1
ATOM 1693 N N . VAL A 1 214 ? -16.598 -9.537 28.898 1.00 98.06 214 VAL A N 1
ATOM 1694 C CA . VAL A 1 214 ? -17.028 -8.580 29.932 1.00 98.06 214 VAL A CA 1
ATOM 1695 C C . VAL A 1 214 ? -18.546 -8.522 30.042 1.00 98.06 214 VAL A C 1
ATOM 1697 O O . VAL A 1 214 ? -19.061 -8.588 31.154 1.00 98.06 214 VAL A O 1
ATOM 1700 N N . LEU A 1 215 ? -19.258 -8.434 28.914 1.00 97.50 215 LEU A N 1
ATOM 1701 C CA . LEU A 1 215 ? -20.722 -8.395 28.899 1.00 97.50 215 LEU A CA 1
ATOM 1702 C C . LEU A 1 215 ? -21.322 -9.662 29.528 1.00 97.50 215 LEU A C 1
ATOM 1704 O O . LEU A 1 215 ? -22.125 -9.558 30.454 1.00 97.50 215 LEU A O 1
ATOM 1708 N N . ASN A 1 216 ? -20.864 -10.844 29.106 1.00 97.06 216 ASN A N 1
ATOM 1709 C CA . ASN A 1 216 ? -21.368 -12.121 29.619 1.00 97.06 216 ASN A CA 1
ATOM 1710 C C . ASN A 1 216 ? -21.082 -12.295 31.109 1.00 97.06 216 ASN A C 1
ATOM 1712 O O . ASN A 1 216 ? -21.947 -12.728 31.870 1.00 97.06 216 ASN A O 1
ATOM 1716 N N . ARG A 1 217 ? -19.870 -11.941 31.546 1.00 96.75 217 ARG A N 1
ATOM 1717 C CA . ARG A 1 217 ? -19.478 -12.066 32.950 1.00 96.75 217 ARG A CA 1
ATOM 1718 C C . ARG A 1 217 ? -20.295 -11.143 33.847 1.00 96.75 217 ARG A C 1
ATOM 1720 O O . ARG A 1 217 ? -20.725 -11.558 34.920 1.00 96.75 217 ARG A O 1
ATOM 1727 N N . TRP A 1 218 ? -20.542 -9.912 33.410 1.00 96.50 218 TRP A N 1
ATOM 1728 C CA . TRP A 1 218 ? -21.377 -8.969 34.153 1.00 96.50 218 TRP A CA 1
ATOM 1729 C C . TRP A 1 218 ? -22.818 -9.468 34.282 1.00 96.50 218 TRP A C 1
ATOM 1731 O O . TRP A 1 218 ? -23.413 -9.389 35.356 1.00 96.50 218 TRP A O 1
ATOM 1741 N N . GLU A 1 219 ? -23.367 -10.024 33.200 1.00 95.06 219 GLU A N 1
ATOM 1742 C CA . GLU A 1 219 ? -24.697 -10.630 33.206 1.00 95.06 219 GLU A CA 1
ATOM 1743 C C . GLU A 1 219 ? -24.782 -11.848 34.129 1.00 95.06 219 GLU A C 1
ATOM 1745 O O . GLU A 1 219 ? -25.790 -12.008 34.817 1.00 95.06 219 GLU A O 1
ATOM 1750 N N . ALA A 1 220 ? -23.737 -12.677 34.185 1.00 94.62 220 ALA A N 1
ATOM 1751 C CA . ALA A 1 220 ? -23.667 -13.816 35.095 1.00 94.62 220 ALA A CA 1
ATOM 1752 C C . ALA A 1 220 ? -23.649 -13.370 36.564 1.00 94.62 220 ALA A C 1
ATOM 1754 O O . ALA A 1 220 ? -24.437 -13.874 37.357 1.00 94.62 220 ALA A O 1
ATOM 1755 N N . LEU A 1 221 ? -22.829 -12.372 36.911 1.00 92.75 221 LEU A N 1
ATOM 1756 C CA . LEU A 1 221 ? -22.757 -11.838 38.277 1.00 92.75 221 LEU A CA 1
ATOM 1757 C C . LEU A 1 221 ? -24.072 -11.199 38.734 1.00 92.75 221 LEU A C 1
ATOM 1759 O O . LEU A 1 221 ? -24.416 -11.285 39.906 1.00 92.75 221 LEU A O 1
ATOM 1763 N N . ARG A 1 222 ? -24.841 -10.605 37.814 1.00 87.75 222 ARG A N 1
ATOM 1764 C CA . ARG A 1 222 ? -26.183 -10.086 38.117 1.00 87.75 222 ARG A CA 1
ATOM 1765 C C . ARG A 1 222 ? -27.160 -11.196 38.520 1.00 87.75 222 ARG A C 1
ATOM 1767 O O . ARG A 1 222 ? -28.093 -10.936 39.269 1.00 87.75 222 ARG A O 1
ATOM 1774 N N . LYS A 1 223 ? -26.995 -12.409 37.981 1.00 84.62 223 LYS A N 1
ATOM 1775 C CA . LYS A 1 223 ? -27.908 -13.535 38.230 1.00 84.62 223 LYS A CA 1
ATOM 1776 C C . LYS A 1 223 ? -27.648 -14.246 39.553 1.00 84.62 223 LYS A C 1
ATOM 1778 O O . LYS A 1 223 ? -28.473 -15.075 39.909 1.00 84.62 223 LYS A O 1
ATOM 1783 N N . THR A 1 224 ? -26.556 -13.947 40.253 1.00 78.62 224 THR A N 1
ATOM 1784 C CA . THR A 1 224 ? -26.236 -14.547 41.552 1.00 78.62 224 THR A CA 1
ATOM 1785 C C . THR A 1 224 ? -26.714 -13.602 42.660 1.00 78.62 224 THR A C 1
ATOM 1787 O O . THR A 1 224 ? -26.019 -12.629 42.958 1.00 78.62 224 THR A O 1
ATOM 1790 N N . PRO A 1 225 ? -27.903 -13.808 43.255 1.00 53.38 225 PRO A N 1
ATOM 1791 C CA . PRO A 1 225 ? -28.391 -12.960 44.330 1.00 53.38 225 PRO A CA 1
ATOM 1792 C C . PRO A 1 225 ? -27.698 -13.409 45.620 1.00 53.38 225 PRO A C 1
ATOM 1794 O O . PRO A 1 225 ? -27.914 -14.529 46.072 1.00 53.38 225 PRO A O 1
ATOM 1797 N N . GLY A 1 226 ? -26.871 -12.546 46.205 1.00 60.41 226 GLY A N 1
ATOM 1798 C CA . GLY A 1 226 ? -26.247 -12.796 47.505 1.00 60.41 226 GLY A CA 1
ATOM 1799 C C . GLY A 1 226 ? -24.882 -13.479 47.424 1.00 60.41 226 GLY A C 1
ATOM 1800 O O . GLY A 1 226 ? -24.773 -14.700 47.331 1.00 60.41 226 GLY A O 1
ATOM 1801 N N . ALA A 1 227 ? -23.843 -12.659 47.531 1.00 42.03 227 ALA A N 1
ATOM 1802 C CA . ALA A 1 22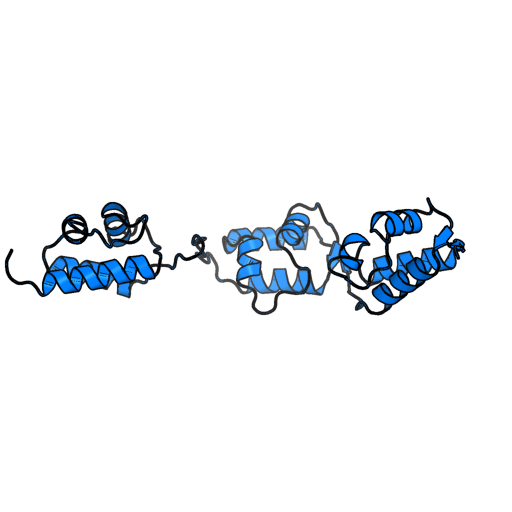7 ? -22.609 -12.991 48.231 1.00 42.03 227 ALA A CA 1
ATOM 1803 C C . ALA A 1 227 ? -22.349 -11.863 49.232 1.00 42.03 227 ALA A C 1
ATOM 1805 O O . ALA A 1 227 ? -22.610 -10.696 48.849 1.00 42.03 227 ALA A O 1
#

Radius of gyration: 28.21 Å; chains: 1; bounding box: 56×42×80 Å

Foldseek 3Di:
DKDFCDPVLLVLLVVLCVQQVDALCNLCPPDPPQPPPDHSVVSVCSNVVVDGMDDPVNSVVSSVSSVPHDGFDKDFLDPVLLVLLVVLCVFQVDAQQNLQVPQPDQDPPDDRVVVVCSNVVVDGMDGPVNSCSSSVSSVPHHGNNVPPPDDPQKDFQDPVLLVLLVVLCVLQVDALQNLCVVPPVQPPPDGSVQVVCSNVVVDGMDRPVNSVSSSVSSVVSSPDPDD

pLDDT: mean 94.17, std 8.19, range [42.03, 98.56]

Secondary structure (DSSP, 8-state):
-EEE--HHHHHHHHHHHHHH---HHHHHTT-SSSPTT--HHHHHHHHTTS--EEEHHHHHHHHHHHHTSPP--EEE--HHHHHHHHHHHHHH---HHHHHHH-TTPPTT--HHHHHHHHTTS--EEEHHHHHHHHHHHHHSPTT-----PPTT-EE--HHHHHHHHHHHHHH---HHHHHTT-TTPPTT--HHHHHHHHHTS--EE-HHHHHHHHHHHHHHHT----